Protein AF-A0A1Y1MKN7-F1 (afdb_monomer_lite)

Radius of gyration: 26.43 Å; chains: 1; bounding box: 60×36×106 Å

Organism: Photinus pyralis (NCBI:txid7054)

InterPro domains:
  IPR008628 Golgi phosphoprotein 3-like [PF05719] (59-195)
  IPR008628 Golgi phosphoprotein 3-like [PTHR12704] (14-196)
  IPR038261 Golgi phosphoprotein 3-like domain superfamily [G3DSA:1.10.3630.10] (53-196)

Secondary structure (DSSP, 8-state):
--------------------------EEEE-TTS-EEEE-HHHHHHHHHHHHS-SS-HHHHHHHHHB-TTT-SBS---HHHHHHHHHHHHHHHHHTTSEEE-S-GGGGGS-GGGSEEEES-----S-HHHHHHHHHHHHS--EEHHHHHHHHHT----GGGGGGSPPSHHHHHHHHHHHTTSS----EE-SS-EE-

Structure (mmCIF, N/CA/C/O backbone):
data_AF-A0A1Y1MKN7-F1
#
_entry.id   AF-A0A1Y1MKN7-F1
#
loop_
_atom_site.group_PDB
_atom_site.id
_atom_site.type_symbol
_atom_site.label_atom_id
_atom_site.label_alt_id
_atom_site.label_comp_id
_atom_site.label_asym_id
_atom_site.label_entity_id
_atom_site.label_seq_id
_atom_site.pdbx_PDB_ins_code
_atom_site.Cartn_x
_atom_site.Cartn_y
_atom_site.Cartn_z
_atom_site.occupancy
_atom_site.B_iso_or_equiv
_atom_site.auth_seq_id
_atom_site.auth_comp_id
_atom_site.auth_asym_id
_atom_site.auth_atom_id
_atom_site.pdbx_PDB_model_num
ATOM 1 N N . ASN A 1 1 ? 15.563 0.654 -77.401 1.00 40.03 1 ASN A N 1
ATOM 2 C CA . ASN A 1 1 ? 15.704 1.595 -76.275 1.00 40.03 1 ASN A CA 1
ATOM 3 C C . ASN A 1 1 ? 14.427 2.405 -76.140 1.00 40.03 1 ASN A C 1
ATOM 5 O O . ASN A 1 1 ? 14.271 3.384 -76.854 1.00 40.03 1 ASN A O 1
ATOM 9 N N . THR A 1 2 ? 13.483 1.834 -75.378 1.00 34.19 2 THR A N 1
ATOM 10 C CA . THR A 1 2 ? 12.698 2.456 -74.282 1.00 34.19 2 THR A CA 1
ATOM 11 C C . THR A 1 2 ? 12.426 3.968 -74.367 1.00 34.19 2 THR A C 1
ATOM 13 O O . THR A 1 2 ? 13.370 4.745 -74.424 1.00 34.19 2 THR A O 1
ATOM 16 N N . GLU A 1 3 ? 11.157 4.381 -74.549 1.00 31.39 3 GLU A N 1
ATOM 17 C CA . GLU A 1 3 ? 10.182 4.813 -73.498 1.00 31.39 3 GLU A CA 1
ATOM 18 C C . GLU A 1 3 ? 10.531 6.194 -72.905 1.00 31.39 3 GLU A C 1
ATOM 20 O O . GLU A 1 3 ? 11.697 6.478 -72.680 1.00 31.39 3 GLU A O 1
ATOM 25 N N . ALA A 1 4 ? 9.642 7.113 -72.530 1.00 34.12 4 ALA A N 1
ATOM 26 C CA . ALA A 1 4 ? 8.218 7.402 -72.701 1.00 34.12 4 ALA A CA 1
ATOM 27 C C . ALA A 1 4 ? 8.019 8.818 -72.089 1.00 34.12 4 ALA A C 1
ATOM 29 O O . ALA A 1 4 ? 8.876 9.308 -71.351 1.00 34.12 4 ALA A O 1
ATOM 30 N N . GLU A 1 5 ? 6.911 9.478 -72.419 1.00 34.81 5 GLU A N 1
ATOM 31 C CA . GLU A 1 5 ? 6.516 10.831 -71.998 1.00 34.81 5 GLU A CA 1
ATOM 32 C C . GLU A 1 5 ? 6.479 11.052 -70.472 1.00 34.81 5 GLU A C 1
ATOM 34 O O . GLU A 1 5 ? 6.012 10.205 -69.713 1.00 34.81 5 GLU A O 1
ATOM 39 N N . ALA A 1 6 ? 6.879 12.250 -70.029 1.00 33.94 6 ALA A N 1
ATOM 40 C CA . ALA A 1 6 ? 6.669 12.740 -68.668 1.00 33.94 6 ALA A CA 1
ATOM 41 C C . ALA A 1 6 ? 5.732 13.958 -68.687 1.00 33.94 6 ALA A C 1
ATOM 43 O O . ALA A 1 6 ? 6.155 15.087 -68.938 1.00 33.94 6 ALA A O 1
ATOM 44 N N . SER A 1 7 ? 4.449 13.728 -68.404 1.00 37.00 7 SER A N 1
ATOM 45 C CA . SER A 1 7 ? 3.458 14.770 -68.120 1.00 37.00 7 SER A CA 1
ATOM 46 C C . SER A 1 7 ? 3.121 14.784 -66.626 1.00 37.00 7 SER A C 1
ATOM 48 O O . SER A 1 7 ? 2.622 13.802 -66.079 1.00 37.00 7 SER A O 1
ATOM 50 N N . ASN A 1 8 ? 3.384 15.922 -65.982 1.00 38.59 8 ASN A N 1
ATOM 51 C CA . ASN A 1 8 ? 3.022 16.233 -64.600 1.00 38.59 8 ASN A CA 1
ATOM 52 C C . ASN A 1 8 ? 1.498 16.222 -64.391 1.00 38.59 8 ASN A C 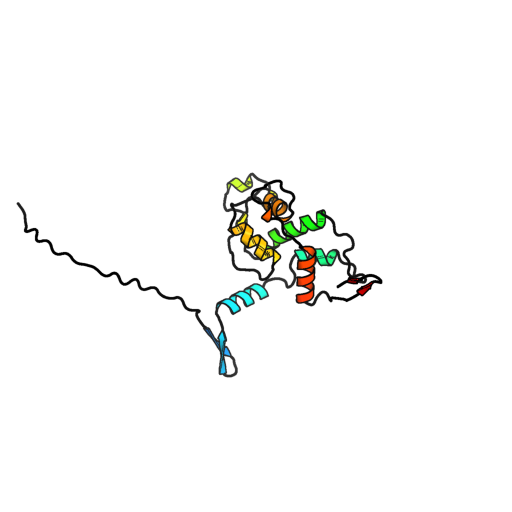1
ATOM 54 O O . ASN A 1 8 ? 0.791 17.032 -64.989 1.00 38.59 8 ASN A O 1
ATOM 58 N N . ALA A 1 9 ? 1.009 15.397 -63.462 1.00 36.97 9 ALA A N 1
ATOM 59 C CA . ALA A 1 9 ? -0.329 15.527 -62.891 1.00 36.97 9 ALA A CA 1
ATOM 60 C C . ALA A 1 9 ? -0.277 15.268 -61.379 1.00 36.97 9 ALA A C 1
ATOM 62 O O . ALA A 1 9 ? 0.051 14.178 -60.918 1.00 36.97 9 ALA A O 1
ATOM 63 N N . ALA A 1 10 ? -0.579 16.307 -60.603 1.00 39.84 10 ALA A N 1
ATOM 64 C CA . ALA A 1 10 ? -0.672 16.257 -59.154 1.00 39.84 10 ALA A CA 1
ATOM 65 C C . ALA A 1 10 ? -1.952 15.522 -58.720 1.00 39.84 10 ALA A C 1
ATOM 67 O O . ALA A 1 10 ? -3.055 16.013 -58.954 1.00 39.84 10 ALA A O 1
ATOM 68 N N . SER A 1 11 ? -1.816 14.389 -58.027 1.00 37.72 11 SER A N 1
ATOM 69 C CA . SER A 1 11 ? -2.926 13.718 -57.342 1.00 37.72 11 SER A CA 1
ATOM 70 C C . SER A 1 11 ? -2.826 13.942 -55.832 1.00 37.72 11 SER A C 1
ATOM 72 O O . SER A 1 11 ? -2.008 13.330 -55.146 1.00 37.72 11 SER A O 1
ATOM 74 N N . ARG A 1 12 ? -3.677 14.829 -55.304 1.00 40.31 12 ARG A N 1
ATOM 75 C CA . ARG A 1 12 ? -3.949 14.947 -53.866 1.00 40.31 12 ARG A CA 1
ATOM 76 C C . ARG A 1 12 ? -4.725 13.709 -53.415 1.00 40.31 12 ARG A C 1
ATOM 78 O O . ARG A 1 12 ? -5.899 13.575 -53.748 1.00 40.31 12 ARG A O 1
ATOM 85 N N . THR A 1 13 ? -4.099 12.822 -52.650 1.00 39.22 13 THR A N 1
ATOM 86 C CA . THR A 1 13 ? -4.793 11.721 -51.971 1.00 39.22 13 THR A CA 1
ATOM 87 C C . THR A 1 13 ? -5.148 12.145 -50.548 1.00 39.22 13 THR A C 1
ATOM 89 O O . THR A 1 13 ? -4.281 12.230 -49.681 1.00 39.22 13 THR A O 1
ATOM 92 N N . ASN A 1 14 ? -6.433 12.423 -50.328 1.00 39.16 14 ASN A N 1
ATOM 93 C CA . ASN A 1 14 ? -7.043 12.588 -49.011 1.00 39.16 14 ASN A CA 1
ATOM 94 C C . ASN A 1 14 ? -7.037 11.226 -48.294 1.00 39.16 14 ASN A C 1
ATOM 96 O O . ASN A 1 14 ? -7.802 10.337 -48.665 1.00 39.16 14 ASN A O 1
ATOM 100 N N . SER A 1 15 ? -6.197 11.046 -47.275 1.00 41.19 15 SER A N 1
ATOM 101 C CA . SER A 1 15 ? -6.294 9.908 -46.359 1.00 41.19 15 SER A CA 1
ATOM 102 C C . SER A 1 15 ? -7.213 10.282 -45.194 1.00 41.19 15 SER A C 1
ATOM 104 O O . SER A 1 15 ? -6.811 10.893 -44.208 1.00 41.19 15 SER A O 1
ATOM 106 N N . SER A 1 16 ? -8.488 9.921 -45.316 1.00 40.44 16 SER A N 1
ATOM 107 C CA . SER A 1 16 ? -9.444 9.937 -44.210 1.00 40.44 16 SER A CA 1
ATOM 108 C C . SER A 1 16 ? -8.989 8.949 -43.130 1.00 40.44 16 SER A C 1
ATOM 110 O O . SER A 1 16 ? -9.150 7.737 -43.271 1.00 40.44 16 SER A O 1
ATOM 112 N N . HIS A 1 17 ? -8.385 9.472 -42.062 1.00 43.34 17 HIS A N 1
ATOM 113 C CA . HIS A 1 17 ? -8.111 8.736 -40.832 1.00 43.34 17 HIS A CA 1
ATOM 114 C C . HIS A 1 17 ? -9.446 8.364 -40.170 1.00 43.34 17 HIS A C 1
ATOM 116 O O . HIS A 1 17 ? -10.142 9.222 -39.631 1.00 43.34 17 HIS A O 1
ATOM 122 N N . ASN A 1 18 ? -9.805 7.079 -40.217 1.00 42.03 18 ASN A N 1
ATOM 123 C CA . ASN A 1 18 ? -10.868 6.510 -39.393 1.00 42.03 18 ASN A CA 1
ATOM 124 C C . ASN A 1 18 ? -10.392 6.474 -37.936 1.00 42.03 18 ASN A C 1
ATOM 126 O O . ASN A 1 18 ? -9.794 5.496 -37.490 1.00 42.03 18 ASN A O 1
ATOM 130 N N . ILE A 1 19 ? -10.658 7.550 -37.200 1.00 41.75 19 ILE A N 1
ATOM 131 C CA . ILE A 1 19 ? -10.606 7.549 -35.740 1.00 41.75 19 ILE A CA 1
ATOM 132 C C . ILE A 1 19 ? -11.818 6.734 -35.285 1.00 41.75 19 ILE A C 1
ATOM 134 O O . ILE A 1 19 ? -12.946 7.221 -35.288 1.00 41.75 19 ILE A O 1
ATOM 138 N N . ARG A 1 20 ? -11.598 5.456 -34.961 1.00 45.03 20 ARG A N 1
ATOM 139 C CA . ARG A 1 20 ? -12.554 4.704 -34.150 1.00 45.03 20 ARG A CA 1
ATOM 140 C C . ARG A 1 20 ? -12.484 5.289 -32.747 1.00 45.03 20 ARG A C 1
ATOM 142 O O . ARG A 1 20 ? -11.559 5.007 -31.995 1.00 45.03 20 ARG A O 1
ATOM 149 N N . ASP A 1 21 ? -13.439 6.160 -32.470 1.00 42.22 21 ASP A N 1
ATOM 150 C CA . ASP A 1 21 ? -13.798 6.603 -31.135 1.00 42.22 21 ASP A CA 1
ATOM 151 C C . ASP A 1 21 ? -14.281 5.370 -30.356 1.00 42.22 21 ASP A C 1
ATOM 153 O O . ASP A 1 21 ? -15.389 4.874 -30.571 1.00 42.22 21 ASP A O 1
ATOM 157 N N . SER A 1 22 ? -13.400 4.789 -29.539 1.00 52.97 22 SER A N 1
ATOM 158 C CA . SER A 1 22 ? -13.775 3.751 -28.578 1.00 52.97 22 SER A CA 1
ATOM 159 C C . SER A 1 22 ? -14.564 4.412 -27.452 1.00 52.97 22 SER A C 1
ATOM 161 O O . SER A 1 22 ? -14.018 4.739 -26.399 1.00 52.97 22 SER A O 1
ATOM 163 N N . GLY A 1 23 ? -15.856 4.635 -27.694 1.00 50.41 23 GLY A N 1
ATOM 164 C CA . GLY A 1 23 ? -16.812 4.943 -26.638 1.00 50.41 23 GLY A CA 1
ATOM 165 C C . GLY A 1 23 ? -16.897 3.792 -25.623 1.00 50.41 23 GLY A C 1
ATOM 166 O O . GLY A 1 23 ? -16.513 2.664 -25.941 1.00 50.41 23 GLY A O 1
ATOM 167 N N . PRO A 1 24 ? -17.381 4.048 -24.395 1.00 54.62 24 PRO A N 1
ATOM 168 C CA . PRO A 1 24 ? -17.500 3.017 -23.369 1.00 54.62 24 PRO A CA 1
ATOM 169 C C . PRO A 1 24 ? -18.422 1.887 -23.856 1.00 54.62 24 PRO A C 1
ATOM 171 O O . PRO A 1 24 ? -19.598 2.117 -24.149 1.00 54.62 24 PRO A O 1
ATOM 174 N N . GLU A 1 25 ? -17.884 0.669 -23.972 1.00 60.97 25 GLU A N 1
ATOM 175 C CA . GLU A 1 25 ? -18.669 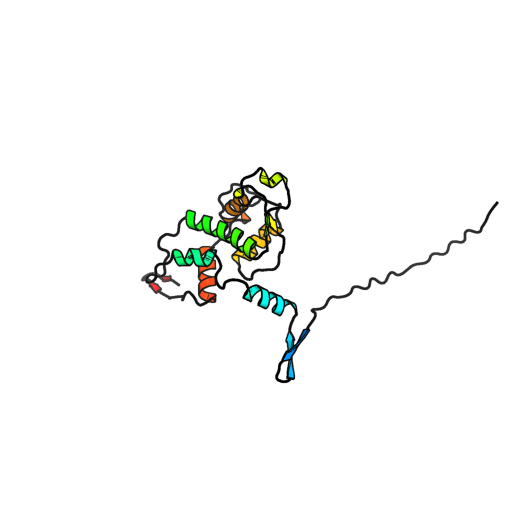-0.517 -24.316 1.00 60.97 25 GLU A CA 1
ATOM 176 C C . GLU A 1 25 ? -19.619 -0.827 -23.158 1.00 60.97 25 GLU A C 1
ATOM 178 O O . GLU A 1 25 ? -19.189 -1.152 -22.059 1.00 60.97 25 GLU A O 1
ATOM 183 N N . THR A 1 26 ? -20.926 -0.714 -23.386 1.00 66.81 26 THR A N 1
ATOM 184 C CA . THR A 1 26 ? -21.941 -1.129 -22.411 1.00 66.81 26 THR A CA 1
ATOM 185 C C . THR A 1 26 ? -22.390 -2.545 -22.752 1.00 66.81 26 THR A C 1
ATOM 187 O O . THR A 1 26 ? -22.843 -2.817 -23.864 1.00 66.81 26 THR A O 1
ATOM 190 N N . SER A 1 27 ? -22.218 -3.466 -21.806 1.00 67.06 27 SER A N 1
ATOM 191 C CA . SER A 1 27 ? -22.620 -4.868 -21.930 1.00 67.06 27 SER A CA 1
ATOM 192 C C . SER A 1 27 ? -23.933 -5.114 -21.186 1.00 67.06 27 SER A C 1
ATOM 194 O O . SER A 1 27 ? -24.282 -4.394 -20.252 1.00 67.06 27 SER A O 1
ATOM 196 N N . TYR A 1 28 ? -24.687 -6.128 -21.609 1.00 69.69 28 TYR A N 1
ATOM 197 C CA . TYR A 1 28 ? -25.983 -6.464 -21.017 1.00 69.69 28 TYR A CA 1
ATOM 198 C C . TYR A 1 28 ? -25.990 -7.924 -20.572 1.00 69.69 28 TYR A C 1
ATOM 200 O O . TYR A 1 28 ? -25.784 -8.814 -21.396 1.00 69.69 28 TYR A O 1
ATOM 208 N N . GLU A 1 29 ? -26.290 -8.175 -19.299 1.00 64.62 29 GLU A N 1
ATOM 209 C CA . GLU A 1 29 ? -26.635 -9.514 -18.813 1.00 64.62 29 GLU A CA 1
ATOM 210 C C . GLU A 1 29 ? -28.159 -9.661 -18.690 1.00 64.62 29 GLU A C 1
ATOM 212 O O . GLU A 1 29 ? -28.871 -8.738 -18.274 1.00 64.62 29 GLU A O 1
ATOM 217 N N . ASN A 1 30 ? -28.674 -10.837 -19.064 1.00 54.34 30 ASN A N 1
ATOM 218 C CA . ASN A 1 30 ? -30.068 -11.196 -18.822 1.00 54.34 30 ASN A CA 1
ATOM 219 C C . ASN A 1 30 ? -30.201 -11.674 -17.373 1.00 54.34 30 ASN A C 1
ATOM 221 O O . ASN A 1 30 ? -29.800 -12.789 -17.050 1.00 54.34 30 ASN A O 1
ATOM 225 N N . SER A 1 31 ? -30.789 -10.845 -16.508 1.00 57.28 31 SER A N 1
ATOM 226 C CA . SER A 1 31 ? -31.242 -11.296 -15.190 1.00 57.28 31 SER A CA 1
ATOM 227 C C . SER A 1 31 ? -32.361 -12.337 -15.351 1.00 57.28 31 SER A C 1
ATOM 229 O O . SER A 1 31 ? -33.184 -12.213 -16.262 1.00 57.28 31 SER A O 1
ATOM 231 N N . GLU A 1 32 ? -32.437 -13.329 -14.454 1.00 58.16 32 GLU A N 1
ATOM 232 C CA . GLU A 1 32 ? -33.475 -14.384 -14.443 1.00 58.16 32 GLU A CA 1
ATOM 233 C C . GLU A 1 32 ? -34.916 -13.833 -14.489 1.00 58.16 32 GLU A C 1
ATOM 235 O O . GLU A 1 32 ? -35.825 -14.515 -14.954 1.00 58.16 32 GLU A O 1
ATOM 240 N N . ASN A 1 33 ? -35.120 -12.568 -14.101 1.00 62.66 33 ASN A N 1
ATOM 241 C CA . ASN A 1 33 ? -36.410 -11.872 -14.138 1.00 62.66 33 ASN A CA 1
ATOM 242 C C . ASN A 1 33 ? -36.655 -11.031 -15.411 1.00 62.66 33 ASN A C 1
ATOM 244 O O . ASN A 1 33 ? -37.540 -10.176 -15.426 1.00 62.66 33 ASN A O 1
ATOM 248 N N . GLY A 1 34 ? -35.872 -11.215 -16.480 1.00 62.53 34 GLY A N 1
ATOM 249 C CA . GLY A 1 34 ? -36.068 -10.523 -17.764 1.00 62.53 34 GLY A CA 1
ATOM 250 C C . GLY A 1 34 ? -35.660 -9.043 -17.776 1.00 62.53 34 GLY A C 1
ATOM 251 O O . GLY A 1 34 ? -35.848 -8.359 -18.784 1.00 62.53 34 GLY A O 1
ATOM 252 N N . HIS A 1 35 ? -35.071 -8.540 -16.688 1.00 57.91 35 HIS A N 1
ATOM 253 C CA . HIS A 1 35 ? -34.504 -7.197 -16.641 1.00 57.91 35 HIS A CA 1
ATOM 254 C C . HIS A 1 35 ? -33.091 -7.205 -17.235 1.00 57.91 35 HIS A C 1
ATOM 256 O O . HIS A 1 35 ? -32.195 -7.879 -16.726 1.00 57.91 35 HIS A O 1
ATOM 262 N N . LYS A 1 36 ? -32.889 -6.438 -18.313 1.00 64.75 36 LYS A N 1
ATOM 263 C CA . LYS A 1 36 ? -31.557 -6.170 -18.870 1.00 64.75 36 LYS A CA 1
ATOM 264 C C . LYS A 1 36 ? -30.852 -5.165 -17.971 1.00 64.75 36 LYS A C 1
ATOM 266 O O . LYS A 1 36 ? -31.263 -4.005 -17.913 1.00 64.75 36 LYS A O 1
ATOM 271 N N . ILE A 1 37 ? -29.822 -5.616 -17.268 1.00 72.50 37 ILE A N 1
ATOM 272 C CA . ILE A 1 37 ? -28.972 -4.744 -16.461 1.00 72.50 37 ILE A CA 1
ATOM 273 C C . ILE A 1 37 ? -27.837 -4.292 -17.375 1.00 72.50 37 ILE A C 1
ATOM 275 O O . ILE A 1 37 ? -27.072 -5.116 -17.875 1.00 72.50 37 ILE A O 1
ATOM 279 N N . ALA A 1 38 ? -27.794 -2.990 -17.657 1.00 72.31 38 ALA A N 1
ATOM 280 C CA . ALA A 1 38 ? -26.659 -2.384 -18.337 1.00 72.31 38 ALA A CA 1
ATOM 281 C C . ALA A 1 38 ? -25.484 -2.347 -17.360 1.00 72.31 38 ALA A C 1
ATOM 283 O O . ALA A 1 38 ? -25.635 -1.899 -16.223 1.00 72.31 38 ALA A O 1
ATOM 284 N N . PHE A 1 39 ? -24.340 -2.840 -17.805 1.00 69.12 39 PHE A N 1
ATOM 285 C CA . PHE A 1 39 ? -23.172 -3.051 -16.973 1.00 69.12 39 PHE A CA 1
ATOM 286 C C . PHE A 1 39 ? -21.906 -2.788 -17.816 1.00 69.12 39 PHE A C 1
ATOM 288 O O . PHE A 1 39 ? -21.861 -3.135 -18.999 1.00 69.12 39 PHE A O 1
ATOM 295 N N . ASP A 1 40 ? -20.897 -2.124 -17.246 1.00 74.88 40 ASP A N 1
ATOM 296 C CA . ASP A 1 40 ? -19.615 -1.895 -17.924 1.00 74.88 40 ASP A CA 1
ATOM 297 C C . ASP A 1 40 ? -18.725 -3.131 -17.737 1.00 74.88 40 ASP A C 1
ATOM 299 O O . ASP A 1 40 ? -18.351 -3.373 -16.597 1.00 74.88 40 ASP A O 1
ATOM 303 N N . PRO A 1 41 ? -18.328 -3.880 -18.790 1.00 70.81 41 PRO A N 1
ATOM 304 C CA . PRO A 1 41 ? -17.492 -5.089 -18.718 1.00 70.81 41 PRO A CA 1
ATOM 305 C C . PRO A 1 41 ? -16.314 -5.024 -17.733 1.00 70.81 41 PRO A C 1
ATOM 307 O O . PRO A 1 41 ? -15.928 -6.054 -17.168 1.00 70.81 41 PRO A O 1
ATOM 310 N N . ARG A 1 42 ? -15.777 -3.828 -17.472 1.00 67.44 42 ARG A N 1
ATOM 311 C CA . ARG A 1 42 ? -14.737 -3.597 -16.468 1.00 67.44 42 ARG A CA 1
ATOM 312 C C . ARG A 1 42 ? -15.205 -3.869 -15.032 1.00 67.44 42 ARG A C 1
ATOM 314 O O . ARG A 1 42 ? -14.461 -4.531 -14.309 1.00 67.44 42 ARG A O 1
ATOM 321 N N . ASP A 1 43 ? -16.434 -3.529 -14.632 1.00 68.50 43 ASP A N 1
ATOM 322 C CA . ASP A 1 43 ? -16.871 -3.691 -13.232 1.00 68.50 43 ASP A CA 1
ATOM 323 C C . ASP A 1 43 ? -17.037 -5.179 -12.817 1.00 68.50 43 ASP A C 1
ATOM 325 O O . ASP A 1 43 ? -16.831 -5.519 -11.652 1.00 68.50 43 ASP A O 1
ATOM 329 N N . ILE A 1 44 ? -17.345 -6.112 -13.741 1.00 67.06 44 ILE A N 1
ATOM 330 C CA . ILE A 1 44 ? -17.416 -7.565 -13.450 1.00 67.06 44 ILE A CA 1
ATOM 331 C C . ILE A 1 44 ? -16.002 -8.093 -13.289 1.00 67.06 44 ILE A C 1
ATOM 333 O O . ILE A 1 44 ? -15.755 -8.899 -12.392 1.00 67.06 44 ILE A O 1
ATOM 337 N N . SER A 1 45 ? -15.072 -7.644 -14.137 1.00 65.62 45 SER A N 1
ATOM 338 C CA . SER A 1 45 ? -13.674 -8.059 -14.038 1.00 65.62 45 SER A CA 1
ATOM 339 C C . SER A 1 45 ? -13.052 -7.608 -12.712 1.00 65.62 45 SER A C 1
ATOM 341 O O . SER A 1 45 ? -12.468 -8.435 -12.009 1.00 65.62 45 SER A O 1
ATOM 343 N N . GLU A 1 46 ? -13.302 -6.361 -12.299 1.00 66.62 46 GLU A N 1
ATOM 344 C CA . GLU A 1 46 ? -12.880 -5.829 -11.000 1.00 66.62 46 GLU A CA 1
ATOM 345 C C . GLU A 1 46 ? -13.549 -6.573 -9.836 1.00 66.62 46 GLU A C 1
ATOM 347 O O . GLU A 1 46 ? -12.882 -6.952 -8.872 1.00 66.62 46 GLU A O 1
ATOM 352 N N . SER A 1 47 ? -14.853 -6.859 -9.929 1.00 67.94 47 SER A N 1
ATOM 353 C CA . SER A 1 47 ? -15.589 -7.623 -8.912 1.00 67.94 47 SER A CA 1
ATOM 354 C C . SER A 1 47 ? -15.050 -9.051 -8.752 1.00 67.94 47 SER A C 1
ATOM 356 O O . SER A 1 47 ? -14.822 -9.522 -7.633 1.00 67.94 47 SER A O 1
ATOM 358 N N . ALA A 1 48 ? -14.765 -9.734 -9.863 1.00 73.88 48 ALA A N 1
ATOM 359 C CA . ALA A 1 48 ? -14.210 -11.081 -9.858 1.00 73.88 48 ALA A CA 1
ATOM 360 C C . ALA A 1 48 ? -12.786 -11.108 -9.290 1.00 73.88 48 ALA A C 1
ATOM 362 O O . ALA A 1 48 ? -12.444 -12.017 -8.532 1.00 73.88 48 ALA A O 1
ATOM 363 N N . GLU A 1 49 ? -11.953 -10.119 -9.608 1.00 72.38 49 GLU A N 1
ATOM 364 C CA . GLU A 1 49 ? -10.610 -10.014 -9.046 1.00 72.38 49 GLU A CA 1
ATOM 365 C C . GLU A 1 49 ? -10.648 -9.714 -7.543 1.00 72.38 49 GLU A C 1
ATOM 367 O O . GLU A 1 49 ? -9.994 -10.398 -6.752 1.00 72.38 49 GLU A O 1
ATOM 372 N N . ARG A 1 50 ? -11.500 -8.773 -7.128 1.00 72.88 50 ARG A N 1
ATOM 373 C CA . ARG A 1 50 ? -11.701 -8.415 -5.721 1.00 72.88 50 ARG A CA 1
ATOM 374 C C . ARG A 1 50 ? -12.251 -9.577 -4.897 1.00 72.88 50 ARG A C 1
ATOM 376 O O . ARG A 1 50 ? -11.887 -9.719 -3.736 1.00 72.88 50 ARG A O 1
ATOM 383 N N . SER A 1 51 ? -13.071 -10.446 -5.493 1.00 76.31 51 SER A N 1
ATOM 384 C CA . SER A 1 51 ? -13.587 -11.649 -4.825 1.00 76.31 51 SER A CA 1
ATOM 38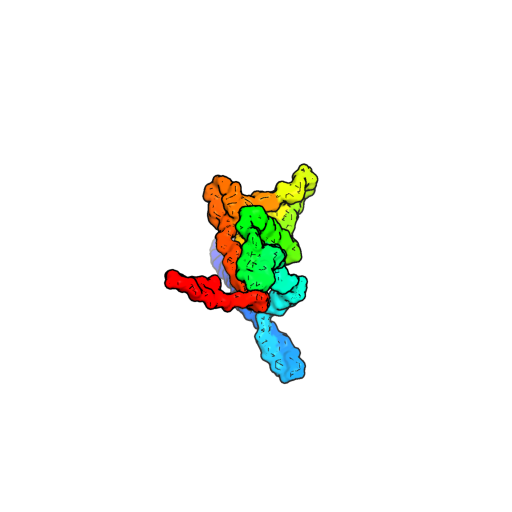5 C C . SER A 1 51 ? -12.511 -12.700 -4.520 1.00 76.31 51 SER A C 1
ATOM 387 O O . SER A 1 51 ? -12.684 -13.507 -3.608 1.00 76.31 51 SER A O 1
ATOM 389 N N . LYS A 1 52 ? -11.391 -12.687 -5.259 1.00 82.25 52 LYS A N 1
ATOM 390 C CA . LYS A 1 52 ? -10.245 -13.585 -5.033 1.00 82.25 52 LYS A CA 1
ATOM 391 C C . LYS A 1 52 ? -9.285 -13.053 -3.970 1.00 82.25 52 LYS A C 1
ATOM 393 O O . LYS A 1 52 ? -8.475 -13.820 -3.454 1.00 82.25 52 LYS A O 1
ATOM 398 N N . GLN A 1 53 ? -9.344 -11.756 -3.673 1.00 84.06 53 GLN A N 1
ATOM 399 C CA . GLN A 1 53 ? -8.459 -11.105 -2.716 1.00 84.06 53 GLN A CA 1
ATOM 400 C C . GLN A 1 53 ? -9.041 -11.194 -1.292 1.00 84.06 53 GLN A C 1
ATOM 402 O O . GLN A 1 53 ? -10.262 -11.128 -1.114 1.00 84.06 53 GLN A O 1
ATOM 407 N N . PRO A 1 54 ? -8.198 -11.335 -0.253 1.00 89.56 54 PRO A N 1
ATOM 408 C CA . PRO A 1 54 ? -8.647 -11.215 1.129 1.00 89.56 54 PRO A CA 1
ATOM 409 C C . PRO A 1 54 ? -9.298 -9.850 1.396 1.00 89.56 54 PRO A C 1
ATOM 411 O O . PRO A 1 54 ? -8.961 -8.844 0.773 1.00 89.56 54 PRO A O 1
ATOM 414 N N . LYS A 1 55 ? -10.228 -9.798 2.358 1.00 90.31 55 LYS A N 1
ATOM 415 C CA . LYS A 1 55 ? -10.919 -8.546 2.726 1.00 90.31 55 LYS A CA 1
ATOM 416 C C . LYS A 1 55 ? -9.987 -7.510 3.358 1.00 90.31 55 LYS A C 1
ATOM 418 O O . LYS A 1 55 ? -10.247 -6.312 3.249 1.00 90.31 55 LYS A O 1
ATOM 423 N N . LEU A 1 56 ? -8.963 -7.980 4.065 1.00 95.19 56 LEU A N 1
ATOM 424 C CA . LEU A 1 56 ? -7.959 -7.153 4.719 1.00 95.19 56 LEU A CA 1
ATOM 425 C C . LEU A 1 56 ? -6.651 -7.249 3.948 1.00 95.19 56 LEU A C 1
ATOM 427 O O . LEU A 1 56 ? -6.280 -8.313 3.463 1.00 95.19 56 LEU A O 1
ATOM 431 N N . THR A 1 57 ? -5.966 -6.121 3.850 1.00 96.81 57 THR A N 1
ATOM 432 C CA . THR A 1 57 ? -4.581 -6.069 3.385 1.00 96.81 57 THR A CA 1
ATOM 433 C C . THR A 1 57 ? -3.646 -6.572 4.480 1.00 96.81 57 THR A C 1
ATOM 435 O O . THR A 1 57 ? -3.932 -6.416 5.670 1.00 96.81 57 THR A O 1
ATOM 438 N N . MET A 1 58 ? -2.466 -7.061 4.099 1.00 96.38 58 MET A N 1
ATOM 439 C CA . MET A 1 58 ? -1.407 -7.410 5.055 1.00 96.38 58 MET A CA 1
ATOM 440 C C . MET A 1 58 ? -1.069 -6.246 6.002 1.00 96.38 58 MET A C 1
ATOM 442 O O . MET A 1 58 ? -0.833 -6.450 7.192 1.00 96.38 58 MET A O 1
ATOM 446 N N . MET A 1 59 ? -1.085 -5.004 5.500 1.00 96.69 59 MET A N 1
ATOM 447 C CA . MET A 1 59 ? -0.843 -3.815 6.324 1.00 96.69 59 MET A CA 1
ATOM 448 C C . MET A 1 59 ? -1.885 -3.657 7.440 1.00 96.69 59 MET A C 1
ATOM 450 O O . MET A 1 59 ? -1.542 -3.292 8.564 1.00 96.69 59 MET A O 1
ATOM 454 N N . GLU A 1 60 ? -3.156 -3.915 7.136 1.00 95.69 60 GLU A N 1
ATOM 455 C CA . GLU A 1 60 ? -4.257 -3.833 8.097 1.00 95.69 60 GLU A CA 1
ATOM 456 C C . GLU A 1 60 ? -4.199 -4.956 9.128 1.00 95.69 60 GLU A C 1
ATOM 458 O O . GLU A 1 60 ? -4.412 -4.700 10.310 1.00 95.69 60 GLU A O 1
ATOM 463 N N . GLU A 1 61 ? -3.869 -6.179 8.717 1.00 94.94 61 GLU A N 1
ATOM 464 C CA . GLU A 1 61 ? -3.709 -7.305 9.640 1.00 94.94 61 GLU A CA 1
ATOM 465 C C . GLU A 1 61 ? -2.575 -7.049 10.639 1.00 94.94 61 GLU A C 1
ATOM 467 O O . GLU A 1 61 ? -2.760 -7.209 11.847 1.00 94.94 61 GLU A O 1
ATOM 472 N N . VAL A 1 62 ? -1.427 -6.552 10.163 1.00 93.75 62 VAL A N 1
ATOM 473 C CA . VAL A 1 62 ? -0.310 -6.142 11.030 1.00 93.75 62 VAL A CA 1
ATOM 474 C C . VAL A 1 62 ? -0.726 -5.015 11.977 1.00 93.75 62 VAL A C 1
ATOM 476 O O . VAL A 1 62 ? -0.365 -5.035 13.156 1.00 93.75 62 VAL A O 1
ATOM 479 N N . LEU A 1 63 ? -1.512 -4.045 11.498 1.00 91.12 63 LEU A N 1
ATOM 480 C CA . LEU A 1 63 ? -2.033 -2.973 12.345 1.00 91.12 63 LEU A CA 1
ATOM 481 C C . LEU A 1 63 ? -2.958 -3.520 13.444 1.00 91.12 63 LEU A C 1
ATOM 483 O O . LEU A 1 63 ? -2.829 -3.115 14.599 1.00 91.12 63 LEU A O 1
ATOM 487 N N . LEU A 1 64 ? -3.855 -4.451 13.105 1.00 91.56 64 LEU A N 1
ATOM 488 C CA . LEU A 1 64 ? -4.775 -5.088 14.050 1.00 91.56 64 LEU A CA 1
ATOM 489 C C . LEU A 1 64 ? -4.035 -5.899 15.120 1.00 91.56 64 LEU A C 1
ATOM 491 O O . LEU A 1 64 ? -4.402 -5.806 16.288 1.00 91.56 64 LEU A O 1
ATOM 495 N N . LEU A 1 65 ? -2.960 -6.614 14.765 1.00 90.56 65 LEU A N 1
ATOM 496 C CA . LEU A 1 65 ? -2.107 -7.320 15.736 1.00 90.56 65 LEU A CA 1
ATOM 497 C C . LEU A 1 65 ? -1.476 -6.375 16.771 1.00 90.56 65 LEU A C 1
ATOM 499 O O . LEU A 1 65 ? -1.160 -6.788 17.886 1.00 90.56 65 LEU A O 1
ATOM 503 N N . GLY A 1 66 ? -1.280 -5.106 16.409 1.00 85.88 66 GLY A N 1
ATOM 504 C CA . GLY A 1 66 ? -0.761 -4.084 17.311 1.00 85.88 66 GLY A CA 1
ATOM 505 C C . GLY A 1 66 ? -1.812 -3.467 18.237 1.00 85.88 66 GLY A C 1
ATOM 506 O O . GLY A 1 66 ? -1.435 -2.813 19.216 1.00 85.88 66 GLY A O 1
ATOM 507 N N . LEU A 1 67 ? -3.110 -3.618 17.952 1.00 85.62 67 LEU A N 1
ATOM 508 C CA . LEU A 1 67 ? -4.184 -2.994 18.724 1.00 85.62 67 LEU A CA 1
ATOM 509 C C . LEU A 1 67 ? -4.503 -3.782 19.991 1.00 85.62 67 LEU A C 1
ATOM 511 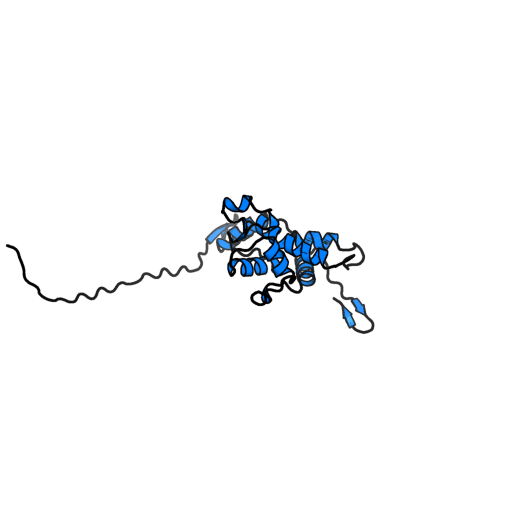O O . LEU A 1 67 ? -4.478 -5.006 20.025 1.00 85.62 67 LEU A O 1
ATOM 515 N N . LYS A 1 68 ? -4.851 -3.049 21.049 1.00 83.25 68 LYS A N 1
ATOM 516 C CA . LYS A 1 68 ? -5.377 -3.646 22.275 1.00 83.25 68 LYS A CA 1
ATOM 517 C C . LYS A 1 68 ? -6.895 -3.741 22.217 1.00 83.25 68 LYS A C 1
ATOM 519 O O . LYS A 1 68 ? -7.559 -2.713 22.071 1.00 83.25 68 LYS A O 1
ATOM 524 N N . ASP A 1 69 ? -7.427 -4.926 22.502 1.00 81.12 69 ASP A N 1
ATOM 525 C CA . ASP A 1 69 ? -8.857 -5.266 22.413 1.00 81.12 69 ASP A CA 1
ATOM 526 C C . ASP A 1 69 ? -9.807 -4.255 23.070 1.00 81.12 69 ASP A C 1
ATOM 528 O O . ASP A 1 69 ? -10.872 -3.954 22.541 1.00 81.12 69 ASP A O 1
ATOM 532 N N . LYS A 1 70 ? -9.442 -3.728 24.246 1.00 77.06 70 LYS A N 1
ATOM 533 C CA . LYS A 1 70 ? -10.325 -2.859 25.050 1.00 77.06 70 LYS A CA 1
ATOM 534 C C . LYS A 1 70 ? -10.021 -1.370 24.940 1.00 77.06 70 LYS A C 1
ATOM 536 O O . LYS A 1 70 ? -10.795 -0.552 25.425 1.00 77.06 70 LYS A O 1
ATOM 541 N N . GLN A 1 71 ? -8.850 -1.013 24.426 1.00 71.88 71 GLN A N 1
ATOM 542 C CA . GLN A 1 71 ? -8.269 0.312 24.653 1.00 71.88 71 GLN A CA 1
ATOM 543 C C . GLN A 1 71 ? -8.195 1.158 23.380 1.00 71.88 71 GLN A C 1
ATOM 545 O O . GLN A 1 71 ? -8.075 2.376 23.488 1.00 71.88 71 GLN A O 1
ATOM 550 N N . GLY A 1 72 ? -8.317 0.545 22.198 1.00 67.06 72 GLY A N 1
ATOM 551 C CA . GLY A 1 72 ? -8.460 1.262 20.926 1.00 67.06 72 GLY A CA 1
ATOM 552 C C . GLY A 1 72 ? -7.210 2.020 20.463 1.00 67.06 72 GLY A C 1
ATOM 553 O O . GLY A 1 72 ? -7.243 2.668 19.423 1.00 67.06 72 GLY A O 1
ATOM 554 N N . TYR A 1 73 ? -6.098 1.931 21.198 1.00 69.12 73 TYR A N 1
ATOM 555 C CA . TYR A 1 73 ? -4.795 2.446 20.785 1.00 69.12 73 TYR A CA 1
ATOM 556 C C . TYR A 1 73 ? -3.803 1.299 20.565 1.00 69.12 73 TYR A C 1
ATOM 558 O O . TYR A 1 73 ? -3.927 0.215 21.141 1.00 69.12 73 TYR A O 1
ATOM 566 N N . LEU A 1 74 ? -2.813 1.548 19.709 1.00 66.31 74 LEU A N 1
ATOM 567 C CA . LEU A 1 74 ? -1.748 0.594 19.408 1.00 66.31 74 LEU A CA 1
ATOM 568 C C . LEU A 1 74 ? -0.834 0.427 20.620 1.00 66.31 74 LEU A C 1
ATOM 570 O O . LEU A 1 74 ? -0.392 1.413 21.207 1.00 66.31 74 LEU A O 1
ATOM 574 N N . SER A 1 75 ? -0.529 -0.821 20.967 1.00 65.56 75 SER A N 1
ATOM 575 C CA . SER A 1 75 ? 0.301 -1.187 22.118 1.00 65.56 75 SER A CA 1
ATOM 576 C C . SER A 1 75 ? 1.687 -0.558 22.062 1.00 65.56 75 SER A C 1
ATOM 578 O O . SER A 1 75 ? 2.231 -0.187 23.100 1.00 65.56 75 SER A O 1
ATOM 580 N N . PHE A 1 76 ? 2.243 -0.438 20.856 1.00 67.56 76 PHE A N 1
ATOM 581 C CA . PHE A 1 76 ? 3.543 0.166 20.616 1.00 67.56 76 PHE A CA 1
ATOM 582 C C . PHE A 1 76 ? 3.674 0.482 19.121 1.00 67.56 76 PHE A C 1
ATOM 584 O O . PHE A 1 76 ? 3.987 -0.406 18.341 1.00 67.56 76 PHE A O 1
ATOM 591 N N . TRP A 1 77 ? 3.381 1.712 18.688 1.00 79.88 77 TRP A N 1
ATOM 592 C CA . TRP A 1 77 ? 3.697 2.141 17.318 1.00 79.88 77 TRP A CA 1
ATOM 593 C C . TRP A 1 77 ? 5.108 2.725 17.294 1.00 79.88 77 TRP A C 1
ATOM 595 O O . TRP A 1 77 ? 5.379 3.685 18.012 1.00 79.88 77 TRP A O 1
ATOM 605 N N . ASN A 1 78 ? 5.994 2.141 16.492 1.00 85.62 78 ASN A N 1
ATOM 606 C CA . ASN A 1 78 ? 7.387 2.560 16.362 1.00 85.62 78 ASN A CA 1
ATOM 607 C C . ASN A 1 78 ? 7.836 2.529 14.892 1.00 85.62 78 ASN A C 1
ATOM 609 O O . ASN A 1 78 ? 7.097 2.078 14.009 1.00 85.62 78 ASN A O 1
ATOM 613 N N . ASP A 1 79 ? 9.067 2.971 14.650 1.00 86.81 79 ASP A N 1
ATOM 614 C CA . ASP A 1 79 ? 9.647 3.016 13.307 1.00 86.81 79 ASP A CA 1
ATOM 615 C C . ASP A 1 79 ? 9.815 1.619 12.689 1.00 86.81 79 ASP A C 1
ATOM 617 O O . ASP A 1 79 ? 9.603 1.458 11.492 1.00 86.81 79 ASP A O 1
ATOM 621 N N . ASN A 1 80 ? 10.040 0.571 13.491 1.00 89.75 80 ASN A N 1
ATOM 622 C CA . ASN A 1 80 ? 10.119 -0.805 12.986 1.00 89.75 80 ASN A CA 1
ATOM 623 C C . ASN A 1 80 ? 8.785 -1.285 12.391 1.00 89.75 80 ASN A C 1
ATOM 625 O O . ASN A 1 80 ? 8.775 -1.915 11.336 1.00 89.75 80 ASN A O 1
ATOM 629 N N . ILE A 1 81 ? 7.651 -0.983 13.037 1.00 90.50 81 ILE A N 1
ATOM 630 C CA . ILE A 1 81 ? 6.321 -1.291 12.485 1.00 90.50 81 ILE A CA 1
ATOM 631 C C . ILE A 1 81 ? 6.078 -0.440 11.242 1.00 90.50 81 ILE A C 1
ATOM 633 O O . ILE A 1 81 ? 5.621 -0.951 10.223 1.00 90.50 81 ILE A O 1
ATOM 637 N N . SER A 1 82 ? 6.429 0.845 11.311 1.00 91.88 82 SER A N 1
ATOM 638 C CA . SER A 1 82 ? 6.340 1.776 10.186 1.00 91.88 82 SER A CA 1
ATOM 639 C C . SER A 1 82 ? 7.054 1.208 8.948 1.00 91.88 82 SER A C 1
ATOM 641 O O . SER A 1 82 ? 6.451 1.135 7.875 1.00 91.88 82 SER A O 1
ATOM 643 N N . TYR A 1 83 ? 8.292 0.739 9.099 1.00 96.00 83 TYR A N 1
ATOM 644 C CA . TYR A 1 83 ? 9.096 0.153 8.028 1.00 96.00 83 TYR A CA 1
ATOM 645 C C . TYR A 1 83 ? 8.540 -1.200 7.553 1.00 96.00 83 TYR A C 1
ATOM 647 O O . TYR A 1 83 ? 8.374 -1.429 6.352 1.00 96.00 83 TYR A O 1
ATOM 655 N N . ALA A 1 84 ? 8.135 -2.075 8.482 1.00 95.69 84 ALA A N 1
ATOM 656 C CA . ALA A 1 84 ? 7.527 -3.369 8.160 1.00 95.69 84 ALA A CA 1
ATOM 657 C C . ALA A 1 84 ? 6.251 -3.231 7.311 1.00 95.69 84 ALA A C 1
ATOM 659 O O . ALA A 1 84 ? 6.025 -4.026 6.396 1.00 95.69 84 ALA A O 1
ATOM 660 N N . LEU A 1 85 ? 5.441 -2.194 7.549 1.00 96.75 85 LEU A N 1
ATOM 661 C CA . LEU A 1 85 ? 4.252 -1.914 6.742 1.00 96.75 85 LEU A CA 1
ATOM 662 C C . LEU A 1 85 ? 4.593 -1.557 5.290 1.00 96.75 85 LEU A C 1
ATOM 664 O O . LEU A 1 85 ? 3.837 -1.921 4.394 1.00 96.75 85 LEU A O 1
ATOM 668 N N . ARG A 1 86 ? 5.734 -0.907 5.022 1.00 97.69 86 ARG A N 1
ATOM 669 C CA . ARG A 1 86 ? 6.188 -0.665 3.639 1.00 97.69 86 ARG A CA 1
ATOM 670 C C . ARG A 1 86 ? 6.626 -1.961 2.967 1.00 97.69 86 ARG A C 1
ATOM 672 O O . ARG A 1 86 ? 6.325 -2.162 1.794 1.00 97.69 86 ARG A O 1
ATOM 679 N N . GLY A 1 87 ? 7.241 -2.872 3.720 1.00 97.69 87 GLY A N 1
ATOM 680 C CA . GLY A 1 87 ? 7.476 -4.243 3.261 1.00 97.69 87 GLY A CA 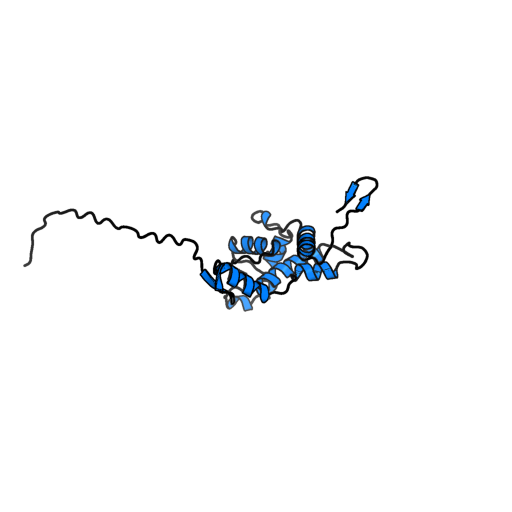1
ATOM 681 C C . GLY A 1 87 ? 6.174 -4.971 2.905 1.00 97.69 87 GLY A C 1
ATOM 682 O O . GLY A 1 87 ? 6.090 -5.598 1.850 1.00 97.69 87 GLY A O 1
ATOM 683 N N . CYS A 1 88 ? 5.133 -4.821 3.732 1.00 98.06 88 CYS A N 1
ATOM 684 C CA . CYS A 1 88 ? 3.808 -5.386 3.464 1.00 98.06 88 CYS A CA 1
ATOM 685 C C . CYS A 1 88 ? 3.185 -4.815 2.184 1.00 98.06 88 CYS A C 1
ATOM 687 O O . CYS A 1 88 ? 2.607 -5.579 1.425 1.00 98.06 88 CYS A O 1
ATOM 689 N N . ILE A 1 89 ? 3.360 -3.520 1.893 1.00 98.19 89 ILE A N 1
ATOM 690 C CA . ILE A 1 89 ? 2.888 -2.901 0.640 1.00 98.19 89 ILE A CA 1
ATOM 691 C C . ILE A 1 89 ? 3.515 -3.578 -0.581 1.00 98.19 89 ILE A C 1
ATOM 693 O O . ILE A 1 89 ? 2.801 -3.965 -1.504 1.00 98.19 89 ILE A O 1
ATOM 697 N N . VAL A 1 90 ? 4.841 -3.760 -0.585 1.00 98.19 90 VAL A N 1
ATOM 698 C CA . VAL A 1 90 ? 5.533 -4.437 -1.695 1.00 98.19 90 VAL A CA 1
ATOM 699 C C . VAL A 1 90 ? 5.044 -5.881 -1.831 1.00 98.19 90 VAL A C 1
ATOM 701 O O . VAL A 1 90 ? 4.765 -6.347 -2.934 1.00 98.19 90 VAL A O 1
ATOM 704 N N . LEU A 1 91 ? 4.902 -6.593 -0.714 1.00 97.75 91 LEU A N 1
ATOM 705 C CA . LEU A 1 91 ? 4.459 -7.984 -0.719 1.00 97.75 91 LEU A CA 1
ATOM 706 C C . LEU A 1 91 ? 3.010 -8.137 -1.213 1.00 97.75 91 LEU A C 1
ATOM 708 O O . LEU A 1 91 ? 2.722 -9.010 -2.026 1.00 97.75 91 LEU A O 1
ATOM 712 N N . GLU A 1 92 ? 2.115 -7.262 -0.765 1.00 97.62 92 GLU A N 1
ATOM 713 C CA . GLU A 1 92 ? 0.706 -7.230 -1.157 1.00 97.62 92 GLU A CA 1
ATOM 714 C C . GLU A 1 92 ? 0.553 -6.927 -2.656 1.00 97.62 92 GLU A C 1
ATOM 716 O O . GLU A 1 92 ? -0.184 -7.627 -3.350 1.00 97.62 92 GLU A O 1
ATOM 721 N N . LEU A 1 93 ? 1.309 -5.960 -3.198 1.00 97.81 93 LEU A N 1
ATOM 722 C CA . LEU A 1 93 ? 1.345 -5.695 -4.644 1.00 97.81 93 LEU A CA 1
ATOM 723 C C . LEU A 1 93 ? 1.805 -6.923 -5.442 1.00 97.81 93 LEU A C 1
ATOM 725 O O . LEU A 1 93 ? 1.281 -7.186 -6.527 1.00 97.81 93 LEU A O 1
ATOM 729 N N . ALA A 1 94 ? 2.767 -7.687 -4.918 1.00 97.00 94 ALA A N 1
ATOM 730 C CA . ALA A 1 94 ? 3.231 -8.913 -5.558 1.00 97.00 94 ALA A CA 1
ATOM 731 C C . ALA A 1 94 ? 2.159 -10.017 -5.518 1.00 97.00 94 ALA A C 1
ATOM 733 O O . ALA A 1 94 ? 1.924 -10.672 -6.533 1.00 97.00 94 ALA A O 1
ATOM 734 N N . PHE A 1 95 ? 1.462 -10.198 -4.390 1.00 95.19 95 PHE A N 1
ATOM 735 C CA . PHE A 1 95 ? 0.368 -11.173 -4.278 1.00 95.19 95 PHE A CA 1
ATOM 736 C C . PHE A 1 95 ? -0.840 -10.829 -5.149 1.00 95.19 95 PHE A C 1
ATOM 738 O O . PHE A 1 95 ? -1.491 -11.735 -5.667 1.00 95.19 95 PHE A O 1
ATOM 745 N N . ARG A 1 96 ? -1.102 -9.539 -5.370 1.00 94.94 96 ARG A N 1
ATOM 746 C CA . ARG A 1 96 ? -2.128 -9.070 -6.313 1.00 94.94 96 ARG A CA 1
ATOM 747 C C . ARG A 1 96 ? -1.680 -9.123 -7.773 1.00 94.94 96 ARG A C 1
ATOM 749 O O . ARG A 1 96 ? -2.457 -8.783 -8.652 1.00 94.94 96 ARG A O 1
ATOM 756 N N . GLY A 1 97 ? -0.446 -9.549 -8.049 1.00 95.00 97 GLY A N 1
ATOM 757 C CA . GLY A 1 97 ? 0.072 -9.662 -9.411 1.00 95.00 97 GLY A CA 1
ATOM 758 C C . GLY A 1 97 ? 0.328 -8.318 -10.094 1.00 95.00 97 GLY A C 1
ATOM 759 O O . GLY A 1 97 ? 0.407 -8.279 -11.315 1.00 95.00 97 GLY A O 1
ATOM 760 N N . ARG A 1 98 ? 0.482 -7.226 -9.333 1.00 96.88 98 ARG A N 1
ATOM 761 C CA . ARG A 1 98 ? 0.788 -5.889 -9.874 1.00 96.88 98 ARG A CA 1
ATOM 762 C C . ARG A 1 98 ? 2.265 -5.710 -10.185 1.00 96.88 98 ARG A C 1
ATOM 764 O O . ARG A 1 98 ? 2.635 -5.049 -11.155 1.00 96.88 98 ARG A O 1
ATOM 771 N N . ILE A 1 99 ? 3.125 -6.335 -9.383 1.00 98.12 99 ILE A N 1
ATOM 772 C CA . ILE A 1 99 ? 4.580 -6.265 -9.536 1.00 98.12 99 ILE A CA 1
ATOM 773 C C . ILE A 1 99 ? 5.213 -7.654 -9.587 1.00 98.12 99 ILE A C 1
ATOM 775 O O . ILE A 1 99 ? 4.692 -8.626 -9.042 1.00 98.12 99 ILE A O 1
ATOM 779 N N . SER A 1 100 ? 6.381 -7.736 -10.216 1.00 97.50 100 SER A N 1
ATOM 780 C CA . SER A 1 100 ? 7.210 -8.939 -10.280 1.00 97.50 100 SER A CA 1
ATOM 781 C C . SER A 1 100 ? 8.681 -8.575 -10.127 1.00 97.50 100 SER A C 1
ATOM 783 O O . SER A 1 100 ? 9.099 -7.460 -10.422 1.00 97.50 100 SER A O 1
ATOM 785 N N . MET A 1 101 ? 9.495 -9.550 -9.730 1.00 96.94 101 MET A N 1
ATOM 786 C CA . MET A 1 101 ? 10.943 -9.468 -9.917 1.00 96.94 101 MET A CA 1
ATOM 787 C C . MET A 1 101 ? 11.266 -9.278 -11.401 1.00 96.94 101 MET A C 1
ATOM 789 O O . MET A 1 101 ? 10.676 -9.957 -12.249 1.00 96.94 101 MET A O 1
ATOM 793 N N . GLU A 1 102 ? 12.237 -8.419 -11.697 1.00 95.56 102 GLU A N 1
ATOM 794 C CA . GLU A 1 102 ? 12.718 -8.188 -13.056 1.00 95.56 102 GLU A CA 1
ATOM 795 C C . GLU A 1 102 ? 13.197 -9.498 -13.698 1.00 95.56 102 GLU A C 1
ATOM 797 O O . GLU A 1 102 ? 13.884 -10.318 -13.075 1.00 95.56 102 GLU A O 1
ATOM 802 N N . LYS A 1 103 ? 12.856 -9.719 -14.971 1.00 92.81 103 LYS A N 1
ATOM 803 C CA . LYS A 1 103 ? 13.223 -10.937 -15.712 1.00 92.81 103 LYS A CA 1
ATOM 804 C C . LYS A 1 103 ? 14.678 -10.941 -16.212 1.00 92.81 103 LYS A C 1
ATOM 806 O O . LYS A 1 103 ? 14.938 -11.273 -17.360 1.00 92.81 103 LYS A O 1
ATOM 811 N N . ASP A 1 104 ? 15.640 -10.673 -15.333 1.00 91.81 104 ASP A N 1
ATOM 812 C CA . ASP A 1 104 ? 17.079 -10.777 -15.627 1.00 91.81 104 ASP A CA 1
ATOM 813 C C . ASP A 1 104 ? 17.698 -12.017 -14.949 1.00 91.81 104 ASP A C 1
ATOM 815 O O . ASP A 1 104 ? 17.690 -12.094 -13.716 1.00 91.81 104 ASP A O 1
ATOM 819 N N . PRO A 1 105 ? 18.227 -13.017 -15.683 1.00 91.75 105 PRO A N 1
ATOM 820 C CA . PRO A 1 105 ? 18.908 -14.176 -15.093 1.00 91.75 105 PRO A CA 1
ATOM 821 C C . PRO A 1 105 ? 20.042 -13.804 -14.128 1.00 91.75 105 PRO A C 1
ATOM 823 O O . PRO A 1 105 ? 20.259 -14.497 -13.128 1.00 91.75 105 PRO A O 1
ATOM 826 N N . SER A 1 106 ? 20.719 -12.683 -14.381 1.00 93.00 106 SER A N 1
ATOM 827 C CA . SER A 1 106 ? 21.838 -12.193 -13.580 1.00 93.00 106 SER A CA 1
ATOM 828 C C . SER A 1 106 ? 21.435 -11.775 -12.168 1.00 93.00 106 SER A C 1
ATOM 830 O O . SER A 1 106 ? 22.290 -11.763 -11.277 1.00 93.00 106 SER A O 1
ATOM 832 N N . ARG A 1 107 ? 20.141 -11.507 -11.930 1.00 91.00 107 ARG A N 1
ATOM 833 C CA . ARG A 1 107 ? 19.594 -11.130 -10.615 1.00 91.00 107 ARG A CA 1
ATOM 834 C C . ARG A 1 107 ? 19.824 -12.185 -9.537 1.00 91.00 107 ARG A C 1
ATOM 836 O O . ARG A 1 107 ? 19.829 -11.875 -8.352 1.00 91.00 107 ARG A O 1
ATOM 843 N N . ARG A 1 108 ? 20.010 -13.451 -9.938 1.00 91.62 108 ARG A N 1
ATOM 844 C CA . ARG A 1 108 ? 20.252 -14.577 -9.020 1.00 91.62 108 ARG A CA 1
ATOM 845 C C . ARG A 1 108 ? 21.558 -14.429 -8.236 1.00 91.62 108 ARG A C 1
ATOM 847 O O . ARG A 1 108 ? 21.696 -15.075 -7.206 1.00 91.62 108 ARG A O 1
ATOM 854 N N . ARG A 1 109 ? 22.474 -13.571 -8.704 1.00 94.44 109 ARG A N 1
ATOM 855 C CA . ARG A 1 109 ? 23.716 -13.209 -8.005 1.00 94.44 109 ARG A CA 1
ATOM 856 C C . ARG A 1 109 ? 23.475 -12.344 -6.766 1.00 94.44 109 ARG A C 1
ATOM 858 O O . ARG A 1 109 ? 24.323 -12.321 -5.886 1.00 94.44 109 ARG A O 1
ATOM 865 N N . PHE A 1 110 ? 22.333 -11.664 -6.698 1.00 93.69 110 PHE A N 1
ATOM 866 C CA . PHE A 1 110 ? 21.965 -10.790 -5.590 1.00 93.69 110 PHE A CA 1
ATOM 867 C C . PHE A 1 110 ? 20.979 -11.491 -4.644 1.00 93.69 110 PHE A C 1
ATOM 869 O O . PHE A 1 110 ? 20.174 -12.328 -5.093 1.00 93.69 110 PHE A O 1
ATOM 876 N N . PRO A 1 111 ? 21.004 -11.168 -3.339 1.00 95.75 111 PRO A N 1
ATOM 877 C CA . PRO A 1 111 ? 19.987 -11.629 -2.401 1.00 95.75 111 PRO A CA 1
ATOM 878 C C . PRO A 1 111 ? 18.606 -11.065 -2.783 1.00 95.75 111 PRO A C 1
ATOM 880 O O . PRO A 1 111 ? 18.532 -10.055 -3.479 1.00 95.75 111 PRO A O 1
ATOM 883 N N . PRO A 1 112 ? 17.492 -11.689 -2.353 1.00 92.75 112 PRO A N 1
ATOM 884 C CA . PRO A 1 112 ? 16.148 -11.277 -2.765 1.00 92.75 112 PRO A CA 1
ATOM 885 C C . PRO A 1 112 ? 15.815 -9.794 -2.544 1.00 92.75 112 PRO A C 1
ATOM 887 O O . PRO A 1 112 ? 15.146 -9.213 -3.391 1.00 92.75 112 PRO A O 1
ATOM 890 N N . ALA A 1 113 ? 16.299 -9.187 -1.455 1.00 95.88 113 ALA A N 1
ATOM 891 C CA . ALA A 1 113 ? 16.042 -7.781 -1.132 1.00 95.88 113 ALA A CA 1
ATOM 892 C C . ALA A 1 113 ? 16.696 -6.798 -2.122 1.00 95.88 113 ALA A C 1
ATOM 894 O O . ALA A 1 113 ? 16.141 -5.738 -2.395 1.00 95.88 113 ALA A O 1
ATOM 895 N N . ASP A 1 114 ? 17.827 -7.178 -2.719 1.00 96.50 114 ASP A N 1
ATOM 896 C CA . ASP A 1 114 ? 18.601 -6.317 -3.624 1.00 96.50 114 ASP A CA 1
ATOM 897 C C . ASP A 1 114 ? 18.250 -6.543 -5.099 1.00 96.50 114 ASP A C 1
ATOM 899 O O . ASP A 1 114 ? 18.886 -5.999 -6.000 1.00 96.50 114 ASP A O 1
ATOM 903 N N . ARG A 1 115 ? 17.231 -7.360 -5.377 1.00 97.06 115 ARG A N 1
ATOM 904 C CA . ARG A 1 115 ? 16.751 -7.601 -6.740 1.00 97.06 115 ARG A CA 1
ATOM 905 C C . ARG A 1 115 ? 15.740 -6.543 -7.135 1.00 97.06 115 ARG A C 1
ATOM 907 O O . ARG A 1 115 ? 14.835 -6.227 -6.364 1.00 97.06 115 ARG A O 1
ATOM 914 N N . ASN A 1 116 ? 15.873 -6.060 -8.364 1.00 97.50 116 ASN A N 1
ATOM 915 C CA . ASN A 1 116 ? 14.939 -5.110 -8.945 1.00 97.50 116 ASN A CA 1
ATOM 916 C C . ASN A 1 116 ? 13.554 -5.722 -9.155 1.00 97.50 116 ASN A C 1
ATOM 918 O O . ASN A 1 116 ? 13.422 -6.886 -9.550 1.00 97.50 116 ASN A O 1
ATOM 922 N N . ILE A 1 117 ? 12.536 -4.896 -8.938 1.00 97.75 117 ILE A N 1
ATOM 923 C CA . ILE A 1 117 ? 11.138 -5.196 -9.243 1.00 97.75 117 ILE A CA 1
ATOM 924 C C . ILE A 1 117 ? 10.613 -4.274 -10.346 1.00 97.75 117 ILE A C 1
ATOM 926 O O . ILE A 1 117 ? 11.078 -3.145 -10.513 1.00 97.75 117 ILE A O 1
ATOM 930 N N . GLU A 1 118 ? 9.648 -4.773 -11.111 1.00 97.31 118 GLU A N 1
ATOM 931 C CA . GLU A 1 118 ? 8.977 -4.066 -12.199 1.00 97.31 118 GLU A CA 1
ATOM 932 C C . GLU A 1 118 ? 7.454 -4.193 -12.082 1.00 97.31 118 GLU A C 1
ATOM 934 O O . GLU A 1 118 ? 6.936 -5.211 -11.615 1.00 97.31 118 GLU A O 1
ATOM 939 N N . VAL A 1 119 ? 6.741 -3.152 -12.519 1.00 98.12 119 VAL A N 1
ATOM 940 C CA . VAL A 1 119 ? 5.277 -3.159 -12.618 1.00 98.12 119 VAL A CA 1
ATOM 941 C C . VAL A 1 119 ? 4.870 -3.969 -13.846 1.00 98.12 119 VAL A C 1
ATOM 943 O O . VAL A 1 119 ? 5.278 -3.643 -14.961 1.00 98.12 119 VAL A O 1
ATOM 946 N N . ILE A 1 120 ? 4.071 -5.014 -13.634 1.00 97.56 120 ILE A N 1
ATOM 947 C CA . ILE A 1 120 ? 3.548 -5.890 -14.694 1.00 97.56 120 ILE A CA 1
ATOM 948 C C . ILE A 1 120 ? 2.081 -5.599 -15.024 1.00 97.56 120 ILE A C 1
ATOM 950 O O . ILE A 1 120 ? 1.665 -5.835 -16.154 1.00 97.56 120 ILE A O 1
ATOM 954 N N . ASP A 1 121 ? 1.334 -5.054 -14.065 1.00 95.94 121 ASP A N 1
ATOM 955 C CA . ASP A 1 121 ? -0.062 -4.642 -14.193 1.00 95.94 121 ASP A CA 1
ATOM 956 C C . ASP A 1 121 ? -0.267 -3.379 -13.343 1.00 95.94 121 ASP A C 1
ATOM 958 O O . ASP A 1 121 ? 0.103 -3.351 -12.168 1.00 95.94 121 ASP A O 1
ATOM 962 N N . ASP A 1 122 ? -0.789 -2.317 -13.955 1.00 95.19 122 ASP A N 1
ATOM 963 C CA . ASP A 1 122 ? -1.035 -1.015 -13.325 1.00 95.19 122 ASP A CA 1
ATOM 964 C C . ASP A 1 122 ? -2.512 -0.762 -12.993 1.00 95.19 122 ASP A C 1
ATOM 966 O O . ASP A 1 122 ? -2.872 0.345 -12.583 1.00 95.19 122 ASP A O 1
ATOM 970 N N . THR A 1 123 ? -3.354 -1.791 -13.105 1.00 94.19 123 THR A N 1
ATOM 971 C CA . THR A 1 123 ? -4.749 -1.744 -12.666 1.00 94.19 123 THR A CA 1
ATOM 972 C C . THR A 1 123 ? -4.817 -1.369 -11.186 1.00 94.19 123 THR A C 1
ATOM 974 O O . THR A 1 123 ? -4.097 -1.920 -10.347 1.00 94.19 123 THR A O 1
ATOM 977 N N . LEU A 1 124 ? -5.688 -0.423 -10.836 1.00 93.25 124 LEU A N 1
ATOM 978 C CA . LEU A 1 124 ? -5.833 0.009 -9.448 1.00 93.25 124 LEU A CA 1
ATOM 979 C C . LEU A 1 124 ? -6.342 -1.145 -8.574 1.00 93.25 124 LEU A C 1
ATOM 981 O O . LEU A 1 124 ? -7.077 -2.030 -9.006 1.00 93.25 124 LEU A O 1
ATOM 985 N N . THR A 1 125 ? -5.900 -1.157 -7.327 1.00 91.94 125 THR A N 1
ATOM 986 C CA . THR A 1 125 ? -6.260 -2.162 -6.322 1.00 91.94 125 THR A CA 1
ATOM 987 C C . THR A 1 125 ? -7.461 -1.732 -5.480 1.00 91.94 125 THR A C 1
ATOM 989 O O . THR A 1 125 ? -8.050 -2.563 -4.787 1.00 91.94 125 THR A O 1
ATOM 992 N N . GLY A 1 126 ? -7.804 -0.437 -5.505 1.00 91.69 126 GLY A N 1
ATOM 993 C CA . GLY A 1 126 ? -8.819 0.171 -4.644 1.00 91.69 126 GLY A CA 1
ATOM 994 C C . GLY A 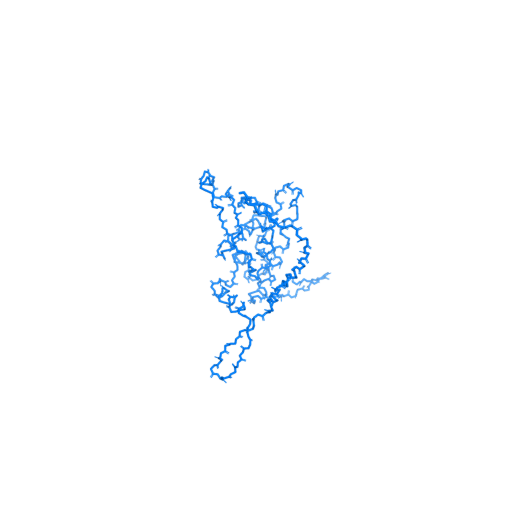1 126 ? -8.318 0.474 -3.228 1.00 91.69 126 GLY A C 1
ATOM 995 O O . GLY A 1 126 ? -9.056 1.045 -2.426 1.00 91.69 126 GLY A O 1
ATOM 996 N N . GLU A 1 127 ? -7.070 0.120 -2.910 1.00 94.56 127 GLU A N 1
ATOM 997 C CA . GLU A 1 127 ? -6.421 0.407 -1.635 1.00 94.56 127 GLU A CA 1
ATOM 998 C C . GLU A 1 127 ? -5.469 1.595 -1.810 1.00 94.56 127 GLU A C 1
ATOM 1000 O O . GLU A 1 127 ? -4.446 1.508 -2.488 1.00 94.56 127 GLU A O 1
ATOM 1005 N N . VAL A 1 128 ? -5.772 2.715 -1.149 1.00 95.81 128 VAL A N 1
ATOM 1006 C CA . VAL A 1 128 ? -5.127 4.011 -1.435 1.00 95.81 128 VAL A CA 1
ATOM 1007 C C . VAL A 1 128 ? -3.594 3.967 -1.319 1.00 95.81 128 VAL A C 1
ATOM 1009 O O . VAL A 1 128 ? -2.902 4.634 -2.080 1.00 95.81 128 VAL A O 1
ATOM 1012 N N . LEU A 1 129 ? -3.051 3.210 -0.357 1.00 97.81 129 LEU A N 1
ATOM 1013 C CA . LEU A 1 129 ? -1.598 3.092 -0.163 1.00 97.81 129 LEU A CA 1
ATOM 1014 C C . LEU A 1 129 ? -0.927 2.222 -1.231 1.00 97.81 129 LEU A C 1
ATOM 1016 O O . LEU A 1 129 ? 0.184 2.537 -1.655 1.00 97.81 129 LEU A O 1
ATOM 1020 N N . LEU A 1 130 ? -1.593 1.149 -1.666 1.00 97.75 130 LEU A N 1
ATOM 1021 C CA . LEU A 1 130 ? -1.092 0.289 -2.737 1.00 97.75 130 LEU A CA 1
ATOM 1022 C C . LEU A 1 130 ? -1.099 1.048 -4.065 1.00 97.75 130 LEU A C 1
ATOM 1024 O O . LEU A 1 130 ? -0.112 1.007 -4.790 1.00 97.75 130 LEU A O 1
ATOM 1028 N N . ASP A 1 131 ? -2.169 1.792 -4.341 1.00 97.44 131 ASP A N 1
ATOM 1029 C CA . ASP A 1 131 ? -2.333 2.549 -5.585 1.00 97.44 131 ASP A CA 1
ATOM 1030 C C . ASP A 1 131 ? -1.332 3.708 -5.692 1.00 97.44 131 ASP A C 1
ATOM 1032 O O . ASP A 1 131 ? -0.767 3.964 -6.757 1.00 97.44 131 ASP A O 1
ATOM 1036 N N . GLU A 1 132 ? -1.052 4.386 -4.576 1.00 97.75 132 GLU A N 1
ATOM 1037 C CA . GLU A 1 132 ? -0.013 5.415 -4.506 1.00 97.75 132 GLU A CA 1
ATOM 1038 C C . GLU A 1 132 ? 1.381 4.824 -4.758 1.00 97.75 132 GLU A C 1
ATOM 1040 O O . GLU A 1 132 ? 2.130 5.348 -5.586 1.00 97.75 132 GLU A O 1
ATOM 1045 N N . ALA A 1 133 ? 1.709 3.698 -4.113 1.00 97.94 133 ALA A N 1
ATOM 1046 C CA . ALA A 1 133 ? 2.966 2.987 -4.337 1.00 97.94 133 ALA A CA 1
ATOM 1047 C C . ALA A 1 133 ? 3.106 2.504 -5.788 1.00 97.94 133 ALA A C 1
ATOM 1049 O O . ALA A 1 133 ? 4.136 2.737 -6.421 1.00 97.94 133 ALA A O 1
ATOM 1050 N N . LEU A 1 134 ? 2.053 1.905 -6.347 1.00 98.12 134 LEU A N 1
ATOM 1051 C CA . LEU A 1 134 ? 2.022 1.404 -7.719 1.00 98.12 134 LEU A CA 1
ATOM 1052 C C . LEU A 1 134 ? 2.246 2.529 -8.735 1.00 98.12 134 LEU A C 1
ATOM 1054 O O . LEU A 1 134 ? 3.034 2.377 -9.672 1.00 98.12 134 LEU A O 1
ATOM 1058 N N . LYS A 1 135 ? 1.626 3.693 -8.512 1.00 97.38 135 LYS A N 1
ATOM 1059 C CA . LYS A 1 135 ? 1.821 4.882 -9.347 1.00 97.38 135 LYS A CA 1
ATOM 1060 C C . LYS A 1 135 ? 3.269 5.377 -9.313 1.00 97.38 135 LYS A C 1
ATOM 1062 O O . LYS A 1 135 ? 3.825 5.675 -10.370 1.00 97.38 135 LYS A O 1
ATOM 1067 N N . MET A 1 136 ? 3.889 5.434 -8.131 1.00 96.75 136 MET A N 1
ATOM 1068 C CA . MET A 1 136 ? 5.305 5.803 -8.001 1.00 96.75 136 MET A CA 1
ATOM 1069 C C . MET A 1 136 ? 6.215 4.800 -8.715 1.00 96.75 136 MET A C 1
ATOM 1071 O O . MET A 1 136 ? 7.095 5.207 -9.474 1.00 96.75 136 MET A O 1
ATOM 1075 N N . MET A 1 137 ? 5.969 3.499 -8.536 1.00 97.62 137 MET A N 1
ATOM 1076 C CA . MET A 1 137 ? 6.725 2.425 -9.189 1.00 97.62 137 MET A CA 1
ATOM 1077 C C . MET A 1 137 ? 6.638 2.486 -10.711 1.00 97.62 137 MET A C 1
ATOM 1079 O O . MET A 1 137 ? 7.650 2.328 -11.388 1.00 97.62 137 MET A O 1
ATOM 1083 N N . LYS A 1 138 ? 5.455 2.776 -11.259 1.00 96.88 138 LYS A N 1
ATOM 1084 C CA . LYS A 1 138 ? 5.240 2.876 -12.707 1.00 96.88 138 LYS A CA 1
ATOM 1085 C C . LYS A 1 138 ? 5.985 4.051 -13.345 1.00 96.88 138 LYS A C 1
ATOM 1087 O O . LYS A 1 138 ? 6.418 3.948 -14.489 1.00 96.88 138 LYS A O 1
ATOM 1092 N N . GLN A 1 139 ? 6.100 5.168 -12.629 1.00 95.50 139 GLN A N 1
ATOM 1093 C CA . GLN A 1 139 ? 6.723 6.403 -13.123 1.00 95.50 139 GLN A CA 1
ATOM 1094 C C . GLN A 1 139 ? 8.244 6.442 -12.922 1.00 95.50 139 GLN A C 1
ATOM 1096 O O . GLN A 1 139 ? 8.896 7.393 -13.353 1.00 95.50 139 GLN A O 1
ATOM 1101 N N . SER A 1 140 ? 8.802 5.428 -12.267 1.00 94.94 140 SER A N 1
ATOM 1102 C CA . SER A 1 140 ? 10.208 5.371 -11.883 1.00 94.94 140 SER A CA 1
ATOM 1103 C C . SER A 1 140 ? 10.983 4.352 -12.699 1.00 94.94 140 SER A C 1
ATOM 1105 O O . SER A 1 140 ? 10.424 3.441 -13.307 1.00 94.94 140 SER A O 1
ATOM 1107 N N . GLU A 1 141 ? 12.307 4.465 -12.653 1.00 95.50 141 GLU A N 1
ATOM 1108 C CA . GLU A 1 141 ? 13.171 3.355 -13.039 1.00 95.50 141 GLU A CA 1
ATOM 1109 C C . GLU A 1 141 ? 12.967 2.136 -12.124 1.00 95.50 141 GLU A C 1
ATOM 1111 O O . GLU A 1 141 ? 12.495 2.250 -10.988 1.00 95.50 141 GLU A O 1
ATOM 1116 N N . LYS A 1 142 ? 13.357 0.957 -12.613 1.00 96.25 142 LYS A N 1
ATOM 1117 C CA . LYS A 1 142 ? 13.331 -0.269 -11.815 1.00 96.25 142 LYS A CA 1
ATOM 1118 C C . LYS A 1 142 ? 14.350 -0.157 -10.685 1.00 96.25 142 LYS A C 1
ATOM 1120 O O . LYS A 1 142 ? 15.516 0.152 -10.921 1.00 96.25 142 LYS A O 1
ATOM 1125 N N . MET A 1 143 ? 13.906 -0.434 -9.467 1.00 96.62 143 MET A N 1
ATOM 1126 C CA . MET A 1 143 ? 14.732 -0.385 -8.260 1.00 96.62 143 MET A CA 1
ATOM 1127 C C . MET A 1 143 ? 14.555 -1.658 -7.441 1.00 96.62 143 MET A C 1
ATOM 1129 O O . MET A 1 143 ? 13.575 -2.389 -7.627 1.00 96.62 143 MET A O 1
ATOM 1133 N N . SER A 1 144 ? 15.494 -1.908 -6.527 1.00 97.31 144 SER A N 1
ATOM 1134 C CA . SER A 1 144 ? 15.453 -3.066 -5.640 1.00 97.31 144 SER A CA 1
ATOM 1135 C C . SER A 1 144 ? 14.278 -3.016 -4.664 1.00 97.31 144 SER A C 1
ATOM 1137 O O . SER A 1 144 ? 13.758 -1.944 -4.348 1.00 97.31 144 SER A O 1
ATOM 1139 N N . VAL A 1 145 ? 13.891 -4.184 -4.145 1.00 97.88 145 VAL A N 1
ATOM 1140 C CA . VAL A 1 145 ? 12.899 -4.289 -3.064 1.00 97.88 145 VAL A CA 1
ATOM 1141 C C . VAL A 1 145 ? 13.300 -3.419 -1.868 1.00 97.88 145 VAL A C 1
ATOM 1143 O O . VAL A 1 145 ? 12.478 -2.638 -1.397 1.00 97.88 145 VAL A O 1
ATOM 1146 N N . SER A 1 146 ? 14.558 -3.501 -1.422 1.00 97.31 146 SER A N 1
ATOM 1147 C CA . SER A 1 146 ? 15.100 -2.683 -0.326 1.00 97.31 146 SER A CA 1
ATOM 1148 C C . SER A 1 146 ? 14.943 -1.186 -0.596 1.00 97.31 146 SER A C 1
ATOM 1150 O O . SER A 1 146 ? 14.357 -0.470 0.212 1.00 97.31 146 SER A O 1
ATOM 1152 N N . SER A 1 147 ? 15.338 -0.733 -1.789 1.00 97.25 147 SER A N 1
ATOM 1153 C CA . SER A 1 147 ? 15.253 0.680 -2.171 1.00 97.25 147 SER A CA 1
ATOM 1154 C C . SER A 1 147 ? 13.821 1.215 -2.134 1.00 97.25 147 SER A C 1
ATOM 1156 O O . SER A 1 147 ? 13.597 2.348 -1.712 1.00 97.25 147 SER A O 1
ATOM 1158 N N . TRP A 1 148 ? 12.842 0.419 -2.576 1.00 97.81 148 TRP A N 1
ATOM 1159 C CA . TRP A 1 148 ? 11.433 0.813 -2.529 1.00 97.81 148 TRP A CA 1
ATOM 1160 C C . TRP A 1 148 ? 10.917 0.957 -1.100 1.00 97.81 148 TRP A C 1
ATOM 1162 O O . TRP A 1 148 ? 10.187 1.907 -0.810 1.00 97.81 148 TRP A O 1
ATOM 1172 N N . ILE A 1 149 ? 11.304 0.048 -0.206 1.00 97.69 149 ILE A N 1
ATOM 1173 C CA . ILE A 1 149 ? 10.911 0.112 1.204 1.00 97.69 149 ILE A CA 1
ATOM 1174 C C . ILE A 1 149 ? 11.534 1.350 1.868 1.00 97.69 149 ILE A C 1
ATOM 1176 O O . ILE A 1 149 ? 10.811 2.094 2.535 1.00 97.69 149 ILE A O 1
ATOM 1180 N N . ASP A 1 150 ? 12.815 1.633 1.617 1.00 96.81 150 ASP A N 1
ATOM 1181 C CA . ASP A 1 150 ? 13.518 2.808 2.155 1.00 96.81 150 ASP A CA 1
ATOM 1182 C C . ASP A 1 150 ? 12.895 4.121 1.665 1.00 96.81 150 ASP A C 1
ATOM 1184 O O . ASP A 1 150 ? 12.639 5.036 2.452 1.00 96.81 150 ASP A O 1
ATOM 1188 N N . LEU A 1 151 ? 12.594 4.208 0.364 1.00 96.88 151 LEU A N 1
ATOM 1189 C CA . LEU A 1 151 ? 11.938 5.365 -0.249 1.00 96.88 151 LEU A CA 1
ATOM 1190 C C . LEU A 1 151 ? 10.562 5.632 0.364 1.00 96.88 151 LEU A C 1
ATOM 1192 O O . LEU A 1 151 ? 10.281 6.754 0.785 1.00 96.88 151 LEU A O 1
ATOM 1196 N N . MET A 1 152 ? 9.718 4.602 0.456 1.00 97.31 152 MET A N 1
ATOM 1197 C CA . MET A 1 152 ? 8.363 4.735 1.001 1.00 97.31 152 MET A CA 1
ATOM 1198 C C . MET A 1 152 ? 8.344 4.990 2.512 1.00 97.31 152 MET A C 1
ATOM 1200 O O . MET A 1 152 ? 7.350 5.513 3.034 1.00 97.31 152 MET A O 1
ATOM 1204 N N . SER A 1 153 ? 9.414 4.620 3.218 1.00 95.62 153 SER A N 1
ATOM 1205 C CA . SER A 1 153 ? 9.594 4.886 4.650 1.00 95.62 153 SER A CA 1
ATOM 1206 C C . SER A 1 153 ? 10.201 6.270 4.908 1.00 95.62 153 SER A C 1
ATOM 1208 O O . SER A 1 153 ? 9.945 6.866 5.954 1.00 95.62 153 SER A O 1
ATOM 1210 N N . GLY A 1 154 ? 10.901 6.839 3.921 1.00 94.19 154 GLY A N 1
ATOM 1211 C CA . GLY A 1 154 ? 11.625 8.104 4.049 1.00 94.19 154 GLY A CA 1
ATOM 1212 C C . GLY A 1 154 ? 12.999 7.945 4.704 1.00 94.19 154 GLY A C 1
ATOM 1213 O O . GLY A 1 154 ? 13.497 8.891 5.301 1.00 94.19 154 GLY A O 1
ATOM 1214 N N . GLU A 1 155 ? 13.605 6.759 4.606 1.00 91.56 155 GLU A N 1
ATOM 1215 C CA . GLU A 1 155 ? 14.916 6.443 5.200 1.00 91.56 155 GLU A CA 1
ATOM 1216 C C . GLU A 1 155 ? 16.095 6.756 4.264 1.00 91.56 155 GLU A C 1
ATOM 1218 O O . GLU A 1 155 ? 17.261 6.597 4.620 1.00 91.56 155 GLU A O 1
ATOM 1223 N N . THR A 1 156 ? 15.807 7.233 3.052 1.00 89.38 156 THR A N 1
ATOM 1224 C CA . THR A 1 156 ? 16.814 7.551 2.037 1.00 89.38 156 THR A CA 1
ATOM 1225 C C . THR A 1 156 ? 17.111 9.046 1.940 1.00 89.38 156 THR A C 1
ATOM 1227 O O . THR A 1 156 ? 16.239 9.895 2.108 1.00 89.38 156 THR A O 1
ATOM 1230 N N . TRP A 1 157 ? 18.353 9.367 1.570 1.00 87.94 157 TRP A N 1
ATOM 1231 C CA . TRP A 1 157 ? 18.832 10.732 1.315 1.00 87.94 157 TRP A CA 1
ATOM 1232 C C . TRP A 1 157 ? 18.674 11.183 -0.147 1.00 87.94 157 TRP A C 1
ATOM 1234 O O . TRP A 1 157 ? 19.230 12.205 -0.553 1.00 87.94 157 TRP A O 1
ATOM 1244 N N . ASN A 1 158 ? 17.941 10.434 -0.975 1.00 86.06 158 ASN A N 1
ATOM 1245 C CA . ASN A 1 158 ? 17.747 10.785 -2.380 1.00 86.06 158 ASN A CA 1
ATOM 1246 C C . ASN A 1 158 ? 16.807 11.997 -2.544 1.00 86.06 158 ASN A C 1
ATOM 1248 O O . ASN A 1 158 ? 15.585 11.854 -2.599 1.00 86.06 158 ASN A O 1
ATOM 1252 N N . LEU A 1 159 ? 17.393 13.189 -2.694 1.00 82.25 159 LEU A N 1
ATOM 1253 C CA . LEU A 1 159 ? 16.674 14.460 -2.864 1.00 82.25 159 LEU A CA 1
ATOM 1254 C C . LEU A 1 159 ? 15.697 14.456 -4.048 1.00 82.25 159 LEU A C 1
ATOM 1256 O O . LEU A 1 159 ? 14.626 15.053 -3.959 1.00 82.25 159 LEU A O 1
ATOM 1260 N N . MET A 1 160 ? 16.026 13.751 -5.134 1.00 88.56 160 MET A N 1
ATOM 1261 C CA . MET A 1 160 ? 15.170 13.679 -6.324 1.00 88.56 160 MET A CA 1
ATOM 1262 C C . MET A 1 160 ? 13.895 12.862 -6.079 1.00 88.56 160 MET A C 1
ATOM 1264 O O . MET A 1 160 ? 12.923 13.012 -6.814 1.00 88.56 160 MET A O 1
ATOM 1268 N N . LYS A 1 161 ? 13.884 12.009 -5.047 1.00 89.38 161 LYS A N 1
ATOM 1269 C CA . LYS A 1 161 ? 12.764 11.121 -4.702 1.00 89.38 161 LYS A CA 1
ATOM 1270 C C . LYS A 1 161 ? 12.202 11.386 -3.302 1.00 89.38 161 LYS A C 1
ATOM 1272 O O . LYS A 1 161 ? 11.525 10.536 -2.735 1.00 89.38 161 LYS A O 1
ATOM 1277 N N . ILE A 1 162 ? 12.405 12.591 -2.763 1.00 87.31 162 ILE A N 1
ATOM 1278 C CA . ILE A 1 162 ? 11.892 12.990 -1.440 1.00 87.31 162 ILE A CA 1
ATOM 1279 C C . ILE A 1 162 ? 10.360 12.880 -1.329 1.00 87.31 162 ILE A C 1
ATOM 1281 O O . ILE A 1 162 ? 9.812 12.676 -0.248 1.00 87.31 162 ILE A O 1
ATOM 1285 N N . GLY A 1 163 ? 9.655 12.987 -2.460 1.00 90.31 163 GLY A N 1
ATOM 1286 C CA . GLY A 1 163 ? 8.202 12.849 -2.532 1.00 90.31 163 GLY A CA 1
ATOM 1287 C C . GLY A 1 163 ? 7.686 11.413 -2.429 1.00 90.31 163 GLY A C 1
ATOM 1288 O O . GLY A 1 163 ? 6.477 11.232 -2.479 1.00 90.31 163 GLY A O 1
ATOM 1289 N N . TYR A 1 164 ? 8.565 10.409 -2.319 1.00 95.62 164 TYR A N 1
ATOM 1290 C CA . TYR A 1 164 ? 8.164 9.000 -2.393 1.00 95.62 164 TYR A CA 1
ATOM 1291 C C . TYR A 1 164 ? 7.762 8.424 -1.034 1.00 95.62 164 TYR A C 1
ATOM 1293 O O . TYR A 1 164 ? 7.221 7.322 -0.954 1.00 95.62 164 TYR A O 1
ATOM 1301 N N . GLN A 1 165 ? 8.010 9.172 0.041 1.00 96.56 165 GLN A N 1
ATOM 1302 C CA . GLN A 1 165 ? 7.610 8.780 1.379 1.00 96.56 165 GLN A CA 1
ATOM 1303 C C . GLN A 1 165 ? 6.083 8.762 1.496 1.00 96.56 165 GLN A C 1
ATOM 1305 O O . GLN A 1 165 ? 5.420 9.793 1.351 1.00 96.56 165 GLN A O 1
ATOM 1310 N N . LEU A 1 166 ? 5.534 7.605 1.866 1.00 96.44 166 LEU A N 1
ATOM 1311 C CA . LEU A 1 166 ? 4.114 7.471 2.163 1.00 96.44 166 LEU A CA 1
ATOM 1312 C C . LEU A 1 166 ? 3.803 8.144 3.499 1.00 96.44 166 LEU A C 1
ATOM 1314 O O . LEU A 1 166 ? 4.359 7.777 4.542 1.00 96.44 166 LEU A O 1
ATOM 1318 N N . LYS A 1 167 ? 2.892 9.118 3.469 1.00 94.38 167 LYS A N 1
ATOM 1319 C CA . LYS A 1 167 ? 2.490 9.915 4.637 1.00 94.38 167 LYS A CA 1
ATOM 1320 C C . LYS A 1 167 ? 1.171 9.427 5.226 1.00 94.38 167 LYS A C 1
ATOM 1322 O O . LYS A 1 167 ? 0.326 8.880 4.518 1.00 94.38 167 LYS A O 1
ATOM 1327 N N . GLN A 1 168 ? 1.004 9.671 6.529 1.00 93.56 168 GLN A N 1
ATOM 1328 C CA . GLN A 1 168 ? -0.223 9.370 7.284 1.00 93.56 168 GLN A CA 1
ATOM 1329 C C . GLN A 1 168 ? -0.684 7.909 7.135 1.00 93.56 168 GLN A C 1
ATOM 1331 O O . GLN A 1 168 ? -1.872 7.612 7.025 1.00 93.56 168 GLN A O 1
ATOM 1336 N N . VAL A 1 169 ? 0.275 6.978 7.064 1.00 94.88 169 VAL A N 1
ATOM 1337 C CA . VAL A 1 169 ? -0.003 5.557 6.806 1.00 94.88 169 VAL A CA 1
ATOM 1338 C C . VAL A 1 169 ? -0.922 4.982 7.879 1.00 94.88 169 VAL A C 1
ATOM 1340 O O . VAL A 1 169 ? -1.890 4.302 7.555 1.00 94.88 169 VAL A O 1
ATOM 1343 N N . ARG A 1 170 ? -0.671 5.302 9.152 1.00 91.75 170 ARG A N 1
ATOM 1344 C CA . ARG A 1 170 ? -1.473 4.811 10.276 1.00 91.75 170 ARG A CA 1
ATOM 1345 C C . ARG A 1 170 ? -2.925 5.269 10.175 1.00 91.75 170 ARG A C 1
ATOM 1347 O O . ARG A 1 170 ? -3.834 4.456 10.295 1.00 91.75 170 ARG A O 1
ATOM 1354 N N . GLU A 1 171 ? -3.136 6.561 9.967 1.00 91.56 171 GLU A N 1
ATOM 1355 C CA . GLU A 1 171 ? -4.456 7.183 9.907 1.00 91.56 171 GLU A CA 1
ATOM 1356 C C . GLU A 1 171 ? -5.243 6.667 8.700 1.00 91.56 171 GLU A C 1
ATOM 1358 O O . GLU A 1 171 ? -6.432 6.376 8.808 1.00 91.56 171 GLU A O 1
ATOM 1363 N N . ARG A 1 172 ? -4.567 6.481 7.561 1.00 95.56 172 ARG A N 1
ATOM 1364 C CA . ARG A 1 172 ? -5.175 5.943 6.338 1.00 95.56 172 ARG A CA 1
ATOM 1365 C C . ARG A 1 172 ? -5.557 4.472 6.478 1.00 95.56 172 ARG A C 1
ATOM 1367 O O . ARG A 1 172 ? -6.648 4.107 6.051 1.00 95.56 172 ARG A O 1
ATOM 1374 N N . LEU A 1 173 ? -4.720 3.651 7.117 1.00 94.75 173 LEU A N 1
ATOM 1375 C CA . LEU A 1 173 ? -5.058 2.256 7.424 1.00 94.75 173 LEU A CA 1
ATOM 1376 C C . LEU A 1 173 ? -6.215 2.163 8.428 1.00 94.75 173 LEU A C 1
ATOM 1378 O O . LEU A 1 173 ? -7.136 1.375 8.234 1.00 94.75 173 LEU A O 1
ATOM 1382 N N . ALA A 1 174 ? -6.215 3.001 9.469 1.00 91.88 174 ALA A N 1
ATOM 1383 C CA . ALA A 1 174 ? -7.323 3.065 10.419 1.00 91.88 174 ALA A CA 1
ATOM 1384 C C . ALA A 1 174 ? -8.632 3.471 9.726 1.00 91.88 174 ALA A C 1
ATOM 1386 O O . ALA A 1 174 ? -9.666 2.851 9.968 1.00 91.88 174 ALA A O 1
ATOM 1387 N N . LYS A 1 175 ? -8.583 4.451 8.812 1.00 92.94 175 LYS A N 1
ATOM 1388 C CA . LYS A 1 175 ? -9.735 4.827 7.988 1.00 92.94 175 LYS A CA 1
ATOM 1389 C C . LYS A 1 175 ? -10.228 3.648 7.139 1.00 92.94 175 LYS A C 1
ATOM 1391 O O . LYS A 1 175 ? -11.424 3.384 7.139 1.00 92.94 175 LYS A O 1
ATOM 1396 N N . GLY A 1 176 ? -9.327 2.916 6.479 1.00 93.75 176 GLY A N 1
ATOM 1397 C CA . GLY A 1 176 ? -9.674 1.714 5.708 1.00 93.75 176 GLY A CA 1
ATOM 1398 C C . GLY A 1 176 ? -10.394 0.659 6.554 1.00 93.75 176 GLY A C 1
ATOM 1399 O O . GLY A 1 176 ? -11.435 0.142 6.155 1.00 93.75 176 GLY A O 1
ATOM 1400 N N . LEU A 1 177 ? -9.920 0.422 7.779 1.00 94.12 177 LEU A N 1
ATOM 1401 C CA . LEU A 1 177 ? -10.562 -0.498 8.722 1.00 94.12 177 LEU A CA 1
ATOM 1402 C C . LEU A 1 177 ? -11.933 -0.020 9.221 1.00 94.12 177 LEU A C 1
ATOM 1404 O O . LEU A 1 177 ? -12.802 -0.854 9.484 1.00 94.12 177 LEU A O 1
ATOM 1408 N N . VAL A 1 178 ? -12.144 1.293 9.357 1.00 93.19 178 VAL A N 1
ATOM 1409 C CA . VAL A 1 178 ? -13.462 1.873 9.668 1.00 93.19 178 VAL A CA 1
ATOM 1410 C C . VAL A 1 178 ? -14.413 1.699 8.484 1.00 93.19 178 VAL A C 1
ATOM 1412 O O . VAL A 1 178 ? -15.527 1.214 8.670 1.00 93.19 178 VAL A O 1
ATOM 1415 N N . ASP A 1 179 ? -13.965 2.010 7.264 1.00 92.81 179 ASP A N 1
ATOM 1416 C CA . ASP A 1 179 ? -14.765 1.860 6.041 1.00 92.81 179 ASP A CA 1
ATOM 1417 C C . ASP A 1 179 ? -15.147 0.384 5.792 1.00 92.81 179 ASP A C 1
ATOM 1419 O O . ASP A 1 179 ? -16.238 0.086 5.306 1.00 92.81 179 ASP A O 1
ATOM 1423 N N . LYS A 1 180 ? -14.274 -0.556 6.184 1.00 94.25 180 LYS A N 1
ATOM 1424 C CA . LYS A 1 180 ? -14.515 -2.012 6.145 1.00 94.25 180 LYS A CA 1
ATOM 1425 C C . LYS A 1 180 ? -15.378 -2.528 7.306 1.00 94.25 180 LYS A C 1
ATOM 1427 O O . LYS A 1 180 ? -15.701 -3.715 7.340 1.00 94.25 180 LYS A O 1
ATOM 1432 N N . GLY A 1 181 ? -15.756 -1.670 8.256 1.00 92.62 181 GLY A N 1
ATOM 1433 C CA . GLY A 1 181 ? -16.609 -2.013 9.398 1.00 92.62 181 GLY A CA 1
ATOM 1434 C C . GLY A 1 181 ? -15.923 -2.827 10.501 1.00 92.62 181 GLY A C 1
ATOM 1435 O O . GLY A 1 181 ? -16.610 -3.399 11.347 1.00 92.62 181 GLY A O 1
ATOM 1436 N N . ILE A 1 182 ? -14.588 -2.893 10.502 1.00 92.88 182 ILE A N 1
ATOM 1437 C CA . ILE A 1 182 ? -13.798 -3.604 11.519 1.00 92.88 182 ILE A CA 1
ATOM 1438 C C . ILE A 1 182 ? -13.598 -2.729 12.756 1.00 92.88 182 ILE A C 1
ATOM 1440 O O . ILE A 1 182 ? -13.780 -3.189 13.883 1.00 92.88 182 ILE A O 1
ATOM 1444 N N . LEU A 1 183 ? -13.241 -1.460 12.549 1.00 90.50 183 LEU A N 1
ATOM 1445 C CA . LEU A 1 183 ? -13.093 -0.479 13.620 1.00 90.50 183 LEU A CA 1
ATOM 1446 C C . LEU A 1 183 ? -14.301 0.454 13.674 1.00 90.50 183 LEU A C 1
ATOM 1448 O O . LEU A 1 183 ? -14.979 0.697 12.678 1.00 90.50 183 LEU A O 1
ATOM 1452 N N . ARG A 1 184 ? -14.558 1.001 14.863 1.00 86.94 184 ARG A N 1
ATOM 1453 C CA . ARG A 1 184 ? -15.556 2.051 15.085 1.00 86.94 184 ARG A CA 1
ATOM 1454 C C . ARG A 1 184 ? -14.853 3.303 15.575 1.00 86.94 184 ARG A C 1
ATOM 1456 O O . ARG A 1 184 ? -13.945 3.216 16.396 1.00 86.94 184 ARG A O 1
ATOM 1463 N N . THR A 1 185 ? -15.303 4.452 15.097 1.00 84.75 185 THR A N 1
ATOM 1464 C CA . THR A 1 185 ? -14.874 5.754 15.608 1.00 84.75 185 THR A CA 1
ATOM 1465 C C . THR A 1 185 ? -15.655 6.072 16.878 1.00 84.75 185 THR A C 1
ATOM 1467 O O . THR A 1 185 ? -16.889 6.053 16.864 1.00 84.75 185 THR A O 1
ATOM 1470 N N . GLU A 1 186 ? -14.958 6.373 17.968 1.00 80.75 186 GLU A N 1
ATOM 1471 C CA . GLU A 1 186 ? -15.559 6.813 19.227 1.00 80.75 186 GLU A CA 1
ATOM 1472 C C . GLU A 1 186 ? -15.093 8.239 19.514 1.00 80.75 186 GLU A C 1
ATOM 1474 O O . GLU A 1 186 ? -13.901 8.481 19.688 1.00 80.75 186 GLU A O 1
ATOM 1479 N N . LYS A 1 187 ? -16.032 9.185 19.607 1.00 79.56 187 LYS A N 1
ATOM 1480 C CA . LYS A 1 187 ? -15.700 10.549 20.014 1.00 79.56 187 LYS A CA 1
ATOM 1481 C C . LYS A 1 187 ? -15.463 10.583 21.523 1.00 79.56 187 LYS A C 1
ATOM 1483 O O . LYS A 1 187 ? -16.380 10.309 22.297 1.00 79.56 187 LYS A O 1
ATOM 1488 N N . ARG A 1 188 ? -14.257 10.966 21.941 1.00 77.56 188 ARG A N 1
ATOM 1489 C CA . ARG A 1 188 ? -13.915 11.194 23.351 1.00 77.56 188 ARG A CA 1
ATOM 1490 C C . ARG A 1 188 ? -13.673 12.672 23.596 1.00 77.56 188 ARG A C 1
ATOM 1492 O O . ARG A 1 188 ? -12.817 13.278 22.958 1.00 77.56 188 ARG A O 1
ATOM 1499 N N . ASN A 1 189 ? -14.408 13.230 24.549 1.00 79.12 189 ASN A N 1
ATOM 1500 C CA . ASN A 1 189 ? -14.250 14.623 24.941 1.00 79.12 189 ASN A CA 1
ATOM 1501 C C . ASN A 1 189 ? -13.216 14.695 26.067 1.00 79.12 189 ASN A C 1
ATOM 1503 O O . ASN A 1 189 ? -13.397 14.091 27.128 1.00 79.12 189 ASN A O 1
ATOM 1507 N N . PHE A 1 190 ? -12.133 15.423 25.837 1.00 77.75 190 PHE A N 1
ATOM 1508 C CA . PHE A 1 190 ? -11.169 15.787 26.865 1.00 77.75 190 PHE A CA 1
ATOM 1509 C C . PHE A 1 190 ? -11.490 17.189 27.379 1.00 77.75 190 PHE A C 1
ATOM 1511 O O . PHE A 1 190 ? -12.168 17.974 26.723 1.00 77.75 190 PHE A O 1
ATOM 1518 N N . LEU A 1 191 ? -10.967 17.531 28.559 1.00 75.56 191 LEU A N 1
ATOM 1519 C CA . LEU A 1 191 ? -11.215 18.829 29.197 1.00 75.56 191 LEU A CA 1
ATOM 1520 C C . LEU A 1 191 ? -10.881 20.030 28.286 1.00 75.56 191 LEU A C 1
ATOM 1522 O O . LEU A 1 191 ? -11.462 21.097 28.454 1.00 75.56 191 LEU A O 1
ATOM 1526 N N . LEU A 1 192 ? -9.947 19.859 27.342 1.00 75.25 192 LEU A N 1
ATOM 1527 C CA . LEU A 1 192 ? -9.417 20.931 26.494 1.00 75.25 192 LEU A CA 1
ATOM 1528 C C . LEU A 1 192 ? -9.673 20.744 24.988 1.00 75.25 192 LEU A C 1
ATOM 1530 O O . LEU A 1 192 ? -9.435 21.679 24.228 1.00 75.25 192 LEU A O 1
ATOM 1534 N N . PHE A 1 193 ? -10.104 19.563 24.538 1.00 76.75 193 PHE A N 1
ATOM 1535 C CA . PHE A 1 193 ? -10.346 19.259 23.122 1.00 76.75 193 PHE A CA 1
ATOM 1536 C C . PHE A 1 193 ? -11.137 17.957 22.967 1.00 76.75 193 PHE A C 1
ATOM 1538 O O . PHE A 1 193 ? -11.168 17.132 23.874 1.00 76.75 193 PHE A O 1
ATOM 1545 N N . ASP A 1 194 ? -11.703 17.728 21.788 1.00 65.88 194 ASP A N 1
ATOM 1546 C CA . ASP A 1 194 ? -12.323 16.451 21.436 1.00 65.88 194 ASP A CA 1
ATOM 1547 C C . ASP A 1 194 ? -11.381 15.629 20.544 1.00 65.88 194 ASP A C 1
ATOM 1549 O O . ASP A 1 194 ? -10.708 16.180 19.671 1.00 65.88 194 ASP A O 1
ATOM 1553 N N . MET A 1 195 ? -11.340 14.311 20.747 1.00 73.44 195 MET A N 1
ATOM 1554 C CA . MET A 1 195 ? -10.581 13.358 19.930 1.00 73.44 195 MET A CA 1
ATOM 1555 C C . MET A 1 195 ? -11.542 12.392 19.234 1.00 73.44 195 MET A C 1
ATOM 1557 O O . MET A 1 195 ? -12.507 11.930 19.851 1.00 73.44 195 MET A O 1
ATOM 1561 N N . ALA A 1 196 ? -11.267 12.106 17.962 1.00 59.62 196 ALA A N 1
ATOM 1562 C CA . ALA A 1 196 ? -11.982 11.133 17.137 1.00 59.62 196 ALA A CA 1
ATOM 1563 C C . ALA A 1 196 ? -11.110 9.904 16.854 1.00 59.62 196 ALA A C 1
ATOM 1565 O O . ALA A 1 196 ? -9.867 10.071 16.815 1.00 59.62 196 ALA A O 1
#

pLDDT: mean 81.57, std 19.05, range [31.39, 98.19]

Sequence (196 aa):
NTEAEASNAASRTNSSHNIRDSGPETSYENSENGHKIAFDPRDISESAERSKQPKLTMMEEVLLLGLKDKQGYLSFWNDNISYALRGCIVLELAFRGRISMEKDPSRRRFPPADRNIEVIDDTLTGEVLLDEALKMMKQSEKMSVSSWIDLMSGETWNLMKIGYQLKQVRERLAKGLVDKGILRTEKRNFLLFDMA

Foldseek 3Di:
DDDDDDDDDDDDDDDDPPPPPPDQDWDWDQDPVRDTDTDRPVVVVLVVLVVVDDLDQPLLVLQVVQDDPPPGDGVDDDLVNLLVSLLSLVVRCVVSVQKDFDPDPCQVVDDQQFTWMAGPHLPDPPQPVSNLLSVVRHVDDTGGNNVLSCLCSVVDPPPVSNVNHPPPSSVSSVVSCVVSVNDDDDWDDDPVGIDD